Protein AF-A0A409YW66-F1 (afdb_monomer_lite)

Organism: NCBI:txid231916

Secondary structure (DSSP, 8-state):
--SS-TTEEEEE-TTSPEEPTTS-EE--SEEEEETT----SS-GGGS-SEEEEE--SGGG--B---HHHHHHHTTTT---TTSS---TTBS-HHHHHHHHHHHHHHHHHHHHHS-BSEEEEEEE-SSEEEEEEEESS-EEEPPPEETTSHHHHHHHHHHHHS-TTTTTB-TTEEE--S-HHHHHHHHHHHH-S--S--TTTSS---EEEEE-TT-S-EEEEE--S---TT--GGGTTTT-EEE----------

Structure (mmCIF, N/CA/C/O backbone):
data_AF-A0A409YW66-F1
#
_entry.id   AF-A0A409YW66-F1
#
loop_
_atom_site.group_PDB
_atom_site.id
_atom_site.type_symbol
_atom_site.label_atom_id
_atom_site.label_alt_id
_atom_site.label_comp_id
_atom_site.label_asym_id
_atom_site.label_entity_id
_atom_site.label_seq_id
_atom_site.pdbx_PDB_ins_code
_atom_site.Cartn_x
_atom_site.Cartn_y
_atom_site.Cartn_z
_atom_site.occupancy
_atom_site.B_iso_or_equiv
_atom_site.auth_seq_id
_atom_site.auth_comp_id
_atom_site.auth_asym_id
_atom_site.auth_atom_id
_atom_site.pdbx_PDB_model_num
ATOM 1 N N . MET A 1 1 ? -5.537 13.184 -19.954 1.00 36.78 1 MET A N 1
ATOM 2 C CA . MET A 1 1 ? -5.131 11.809 -20.313 1.00 36.78 1 MET A CA 1
ATOM 3 C C . MET A 1 1 ? -5.577 10.905 -19.168 1.00 36.78 1 MET A C 1
ATOM 5 O O . MET A 1 1 ? -4.892 10.836 -18.163 1.00 36.78 1 MET A O 1
ATOM 9 N N . THR A 1 2 ? -6.758 10.295 -19.264 1.00 49.81 2 THR A N 1
ATOM 10 C CA . THR A 1 2 ? -7.261 9.307 -18.282 1.00 49.81 2 THR A CA 1
ATOM 11 C C . THR A 1 2 ? -7.792 8.029 -18.962 1.00 49.81 2 THR A C 1
ATOM 13 O O . THR A 1 2 ? -8.852 7.545 -18.588 1.00 49.81 2 THR A O 1
ATOM 16 N N . PRO A 1 3 ? -7.126 7.447 -19.985 1.00 55.53 3 PRO A N 1
ATOM 17 C CA . PRO A 1 3 ? -7.668 6.240 -20.614 1.00 55.53 3 PRO A CA 1
ATOM 18 C C . PRO A 1 3 ? -7.497 4.965 -19.767 1.00 55.53 3 PRO A C 1
ATOM 20 O O . PRO A 1 3 ? -8.277 4.039 -19.937 1.00 55.53 3 PRO A O 1
ATOM 23 N N . TYR A 1 4 ? -6.521 4.896 -18.851 1.00 70.25 4 TYR A N 1
ATOM 24 C CA . TYR A 1 4 ? -6.136 3.619 -18.218 1.00 70.25 4 TYR A CA 1
ATOM 25 C C . TYR A 1 4 ? -6.517 3.466 -16.741 1.00 70.25 4 TYR A C 1
ATOM 27 O O . TYR A 1 4 ? -6.460 2.362 -16.219 1.00 70.25 4 TYR A O 1
ATOM 35 N N . CYS A 1 5 ? -6.903 4.542 -16.056 1.00 77.75 5 CYS A N 1
ATOM 36 C CA . CYS A 1 5 ? -7.222 4.504 -14.628 1.00 77.75 5 CYS A CA 1
ATOM 37 C C . CYS A 1 5 ? -8.391 5.457 -14.331 1.00 77.75 5 CYS A C 1
ATOM 39 O O . CYS A 1 5 ? -8.173 6.582 -13.884 1.00 77.75 5 CYS A O 1
ATOM 41 N N . PRO A 1 6 ? -9.634 5.079 -14.680 1.00 86.12 6 PRO A N 1
ATOM 42 C CA . PRO A 1 6 ? -10.766 6.005 -14.690 1.00 86.12 6 PRO A CA 1
ATOM 43 C C . PRO A 1 6 ? -11.193 6.470 -13.295 1.00 86.12 6 PRO A C 1
ATOM 45 O O . PRO A 1 6 ? -11.860 7.493 -13.184 1.00 86.12 6 PRO A O 1
ATOM 48 N N . THR A 1 7 ? -10.831 5.741 -12.236 1.00 91.12 7 THR A N 1
ATOM 49 C CA . THR A 1 7 ? -11.267 6.051 -10.867 1.00 91.12 7 THR A CA 1
ATOM 50 C C . THR A 1 7 ? -10.158 6.583 -9.976 1.00 91.12 7 THR A C 1
ATOM 52 O O . THR A 1 7 ? -10.435 6.839 -8.807 1.00 91.12 7 THR A O 1
ATOM 55 N N . LEU A 1 8 ? -8.926 6.722 -10.475 1.00 91.50 8 LEU A N 1
ATOM 56 C CA . LEU A 1 8 ? -7.813 7.272 -9.706 1.00 91.50 8 LEU A CA 1
ATOM 57 C C . LEU A 1 8 ? -7.184 8.465 -10.426 1.00 91.50 8 LEU A C 1
ATOM 59 O O . LEU A 1 8 ? -7.219 8.567 -11.650 1.00 91.50 8 LEU A O 1
ATOM 63 N N . THR A 1 9 ? -6.548 9.340 -9.659 1.00 91.56 9 THR A N 1
ATOM 64 C CA . THR A 1 9 ? -5.713 10.424 -10.174 1.00 91.56 9 THR A CA 1
ATOM 65 C C . THR A 1 9 ? -4.311 10.326 -9.584 1.00 91.56 9 THR A C 1
ATOM 67 O O . THR A 1 9 ? -4.143 10.036 -8.399 1.00 91.56 9 THR A O 1
ATOM 70 N N . GLY A 1 10 ? -3.295 10.521 -10.425 1.00 91.00 10 GLY A N 1
ATOM 71 C CA . GLY A 1 10 ? -1.896 10.506 -10.007 1.00 91.00 10 GLY A CA 1
ATOM 72 C C . GLY A 1 10 ? -1.416 11.901 -9.638 1.00 91.00 10 GLY A C 1
ATOM 73 O O . GLY A 1 10 ? -1.585 12.840 -10.413 1.00 91.00 10 GLY A O 1
ATOM 74 N N . HIS A 1 11 ? -0.802 12.025 -8.468 1.00 91.31 11 HIS A N 1
ATOM 75 C CA . HIS A 1 11 ? -0.192 13.257 -7.987 1.00 91.31 11 HIS A CA 1
ATOM 76 C C . HIS A 1 11 ? 1.322 13.087 -7.950 1.00 91.31 11 HIS A C 1
ATOM 78 O O . HIS A 1 11 ? 1.820 12.112 -7.393 1.00 91.31 11 HIS A O 1
ATOM 84 N N . ASN A 1 12 ? 2.044 14.041 -8.538 1.00 91.75 12 ASN A N 1
ATOM 85 C CA . ASN A 1 12 ? 3.492 14.119 -8.403 1.00 91.75 12 ASN A CA 1
ATOM 86 C C . ASN A 1 12 ? 3.831 14.647 -7.002 1.00 91.75 12 ASN A C 1
ATOM 88 O O . ASN A 1 12 ? 3.460 15.767 -6.652 1.00 91.75 12 ASN A O 1
ATOM 92 N N . THR A 1 13 ? 4.536 13.832 -6.227 1.00 90.38 13 THR A N 1
ATOM 93 C CA . THR A 1 13 ? 4.996 14.127 -4.866 1.00 90.38 13 THR A CA 1
ATOM 94 C C . THR A 1 13 ? 6.524 14.081 -4.749 1.00 90.38 13 THR A C 1
ATOM 96 O O . THR A 1 13 ? 7.070 14.193 -3.654 1.00 90.38 13 THR A O 1
ATOM 99 N N . SER A 1 14 ? 7.243 14.010 -5.875 1.00 88.44 14 SER A N 1
ATOM 100 C CA . SER A 1 14 ? 8.702 13.839 -5.933 1.00 88.44 14 SER A CA 1
ATOM 101 C C . SER A 1 14 ? 9.502 15.029 -5.389 1.00 88.44 14 SER A C 1
ATOM 103 O O . SER A 1 14 ? 10.712 14.927 -5.177 1.00 88.44 14 SER A O 1
ATOM 105 N N . GLN A 1 15 ? 8.870 16.187 -5.193 1.00 84.81 15 GLN A N 1
ATOM 106 C CA . GLN A 1 15 ? 9.546 17.415 -4.757 1.00 84.81 15 GLN A CA 1
ATOM 107 C C . GLN A 1 15 ? 9.410 17.673 -3.254 1.00 84.81 15 GLN A C 1
ATOM 109 O O . GLN A 1 15 ? 10.302 18.271 -2.659 1.00 84.81 15 GLN A O 1
ATOM 114 N N . GLU A 1 16 ? 8.349 17.179 -2.614 1.00 81.00 16 GLU A N 1
ATOM 115 C CA . GLU A 1 16 ? 8.025 17.522 -1.229 1.00 81.00 16 GLU A CA 1
ATOM 116 C C . GLU A 1 16 ? 7.979 16.266 -0.349 1.00 81.00 16 GLU A C 1
ATOM 118 O O . GLU A 1 16 ? 7.153 15.383 -0.580 1.00 81.00 16 GLU A O 1
ATOM 123 N N . PRO A 1 17 ? 8.836 16.166 0.685 1.00 83.75 17 PRO A N 1
ATOM 124 C CA . PRO A 1 17 ? 8.679 15.148 1.711 1.00 83.75 17 PRO A CA 1
ATOM 125 C C . PRO A 1 17 ? 7.326 15.295 2.416 1.00 83.75 17 PRO A C 1
ATOM 127 O O . PRO A 1 17 ? 6.919 16.385 2.818 1.00 83.75 17 PRO A O 1
ATOM 130 N N . LEU A 1 18 ? 6.644 14.174 2.596 1.00 82.88 18 LEU A N 1
ATOM 131 C CA . LEU A 1 18 ? 5.295 14.088 3.123 1.00 82.88 18 LEU A CA 1
ATOM 132 C C . LEU A 1 18 ? 5.325 13.678 4.592 1.00 82.88 18 LEU A C 1
ATOM 134 O O . LEU A 1 18 ? 5.801 12.595 4.940 1.00 82.88 18 LEU A O 1
ATOM 138 N N . LYS A 1 19 ? 4.772 14.530 5.457 1.00 82.06 19 LYS A N 1
ATOM 139 C CA . LYS A 1 19 ? 4.597 14.218 6.878 1.00 82.06 19 LYS A CA 1
ATOM 140 C C . LYS A 1 19 ? 3.371 13.334 7.067 1.00 82.06 19 LYS A C 1
ATOM 142 O O . LYS A 1 19 ? 2.254 13.706 6.710 1.00 82.06 19 LYS A O 1
ATOM 147 N N . THR A 1 20 ? 3.589 12.168 7.651 1.00 75.56 20 THR A N 1
ATOM 148 C CA . THR A 1 20 ? 2.514 11.250 8.042 1.00 75.56 20 THR A CA 1
ATOM 149 C C . THR A 1 20 ? 1.967 11.628 9.418 1.00 75.56 20 THR A C 1
ATOM 151 O O . THR A 1 20 ? 2.665 12.260 10.216 1.00 75.56 20 THR A O 1
ATOM 154 N N . SER A 1 21 ? 0.751 11.180 9.734 1.00 69.69 21 SER A N 1
ATOM 155 C CA . SER A 1 21 ? 0.179 11.280 11.092 1.00 69.69 21 SER A CA 1
ATOM 156 C C . SER A 1 21 ? 0.973 10.498 12.146 1.00 69.69 21 SER A C 1
ATOM 158 O O . SER A 1 21 ? 0.731 10.635 13.337 1.00 69.69 21 SER A O 1
ATOM 160 N N . LEU A 1 22 ? 1.946 9.701 11.707 1.00 69.94 22 LEU A N 1
ATOM 161 C CA .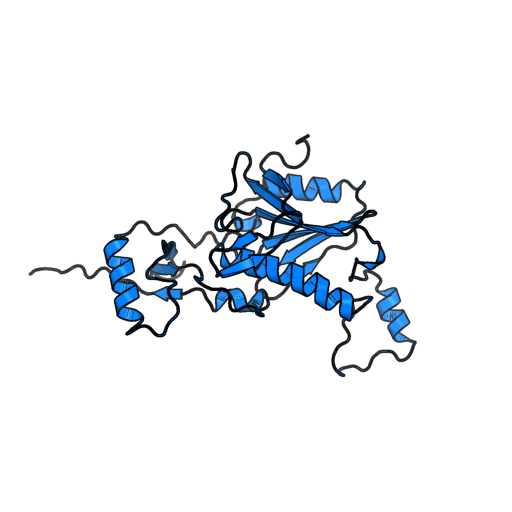 LEU A 1 22 ? 2.754 8.808 12.521 1.00 69.94 22 LEU A CA 1
ATOM 162 C C . LEU A 1 22 ? 4.071 9.450 12.995 1.00 69.94 22 LEU A C 1
ATOM 164 O O . LEU A 1 22 ? 4.949 8.759 13.515 1.00 69.94 22 LEU A O 1
ATOM 168 N N . GLY A 1 23 ? 4.270 10.744 12.730 1.00 71.62 23 GLY A N 1
ATOM 169 C CA . GLY A 1 23 ? 5.518 11.452 13.024 1.00 71.62 23 GLY A CA 1
ATOM 170 C C . GLY A 1 23 ? 6.690 11.081 12.105 1.00 71.62 23 GLY A C 1
ATOM 171 O O . GLY A 1 23 ? 7.799 11.566 12.316 1.00 71.62 23 GLY A O 1
ATOM 172 N N . THR A 1 24 ? 6.469 10.254 11.073 1.00 73.19 24 THR A N 1
ATOM 173 C CA . THR A 1 24 ? 7.483 9.947 10.050 1.00 73.19 24 THR A CA 1
ATOM 174 C C . THR A 1 24 ? 7.308 10.803 8.799 1.00 73.19 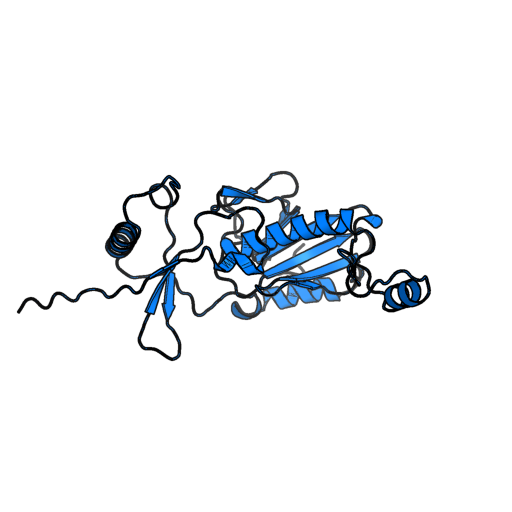24 THR A C 1
ATOM 176 O O . THR A 1 24 ? 6.211 11.292 8.505 1.00 73.19 24 THR A O 1
ATOM 179 N N . THR A 1 25 ? 8.394 10.945 8.041 1.00 83.88 25 THR A N 1
ATOM 180 C CA . THR A 1 25 ? 8.410 11.596 6.732 1.00 83.88 25 THR A CA 1
ATOM 181 C C . THR A 1 25 ? 8.702 10.563 5.650 1.00 83.88 25 THR A C 1
ATOM 183 O O . THR A 1 25 ? 9.698 9.848 5.721 1.00 83.88 25 THR A O 1
ATOM 186 N N . VAL A 1 26 ? 7.840 10.498 4.641 1.00 86.19 26 VAL A N 1
ATOM 187 C CA . VAL A 1 26 ? 7.990 9.638 3.458 1.00 86.19 26 VAL A CA 1
ATOM 188 C C . VAL A 1 26 ? 8.049 10.496 2.203 1.00 86.19 26 VAL A C 1
ATOM 190 O O . VAL A 1 26 ? 7.640 11.651 2.229 1.00 86.19 26 VAL A O 1
ATOM 193 N N . LYS A 1 27 ? 8.558 9.963 1.094 1.00 89.94 27 LYS A N 1
ATOM 194 C CA . LYS A 1 27 ? 8.678 10.731 -0.151 1.00 89.94 27 LYS A CA 1
ATOM 195 C C . LYS A 1 27 ? 8.551 9.836 -1.393 1.00 89.94 27 LYS A C 1
ATOM 197 O O . LYS A 1 27 ? 9.508 9.743 -2.150 1.00 89.94 27 LYS A O 1
ATOM 202 N N . PRO A 1 28 ? 7.416 9.141 -1.581 1.00 91.50 28 PRO A N 1
ATOM 203 C CA . PRO A 1 28 ? 7.149 8.507 -2.868 1.00 91.50 28 PRO A CA 1
ATOM 204 C C . PRO A 1 28 ? 7.104 9.578 -3.966 1.00 91.50 28 PRO A C 1
ATOM 206 O O . PRO A 1 28 ? 6.637 10.695 -3.725 1.00 91.50 28 PRO A O 1
ATOM 209 N N . ASP A 1 29 ? 7.549 9.248 -5.172 1.00 93.19 29 ASP A N 1
ATOM 210 C CA . ASP A 1 29 ? 7.518 10.186 -6.300 1.00 93.19 29 ASP A CA 1
ATOM 211 C C . ASP A 1 29 ? 6.107 10.435 -6.831 1.00 93.19 29 ASP A C 1
ATOM 213 O O . ASP A 1 29 ? 5.794 11.529 -7.310 1.00 93.19 29 ASP A O 1
ATOM 217 N N . ILE A 1 30 ? 5.253 9.414 -6.758 1.00 93.50 30 ILE A N 1
ATOM 218 C CA . ILE A 1 30 ? 3.872 9.460 -7.230 1.00 93.50 30 ILE A CA 1
ATOM 219 C C . ILE A 1 30 ? 2.963 8.838 -6.172 1.00 93.50 30 ILE A C 1
ATOM 221 O O . ILE A 1 30 ? 3.254 7.773 -5.630 1.00 93.50 30 ILE A O 1
ATOM 225 N N . ILE A 1 31 ? 1.811 9.455 -5.922 1.00 94.06 31 ILE A N 1
ATOM 226 C CA . ILE A 1 31 ? 0.723 8.815 -5.177 1.00 94.06 31 ILE A CA 1
ATOM 227 C C . ILE A 1 31 ? -0.540 8.835 -6.025 1.00 94.06 31 ILE A C 1
ATOM 229 O O . ILE A 1 31 ? -0.914 9.865 -6.588 1.00 94.06 31 ILE A O 1
ATOM 233 N N . LEU A 1 32 ? -1.198 7.681 -6.116 1.00 94.62 32 LEU A N 1
ATOM 234 C CA . LEU A 1 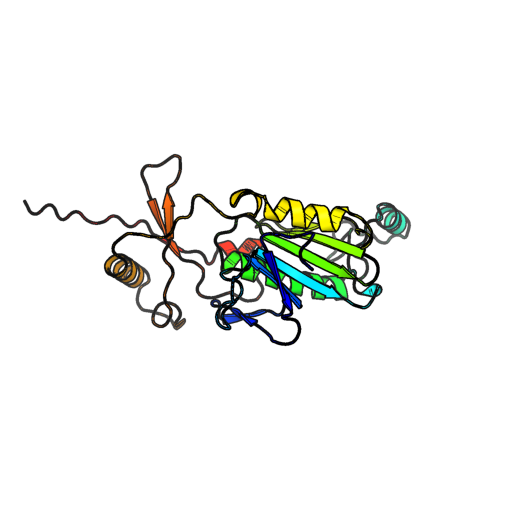32 ? -2.520 7.561 -6.707 1.00 94.62 32 LEU A CA 1
ATOM 235 C C . LEU A 1 32 ? -3.582 7.695 -5.619 1.00 94.62 32 LEU A C 1
ATOM 237 O O . LEU A 1 32 ? -3.544 6.992 -4.607 1.00 94.62 32 LEU A O 1
ATOM 241 N N . TYR A 1 33 ? -4.548 8.567 -5.871 1.00 94.38 33 TYR A N 1
ATOM 242 C CA . TYR A 1 33 ? -5.705 8.815 -5.018 1.00 94.38 33 TYR A CA 1
ATOM 243 C C . TYR A 1 33 ? -7.000 8.499 -5.756 1.00 94.38 33 TYR A C 1
ATOM 245 O O . TYR A 1 33 ? -6.991 8.501 -6.989 1.00 94.38 33 TYR A O 1
ATOM 253 N N . PRO A 1 34 ? -8.127 8.288 -5.052 1.00 92.94 34 PRO A N 1
ATOM 254 C CA . PRO A 1 34 ? -9.441 8.284 -5.682 1.00 92.94 34 PRO A CA 1
ATOM 255 C C . PRO A 1 34 ? -9.655 9.533 -6.548 1.00 92.94 34 PRO A C 1
ATOM 257 O O . PRO A 1 34 ? -9.185 10.624 -6.223 1.00 92.94 34 PRO A O 1
ATOM 260 N N . LEU A 1 35 ? -10.363 9.381 -7.665 1.00 90.75 35 LEU A N 1
ATOM 261 C CA . LEU A 1 35 ? -10.652 10.481 -8.579 1.00 90.75 35 LEU A CA 1
ATOM 262 C C . LEU A 1 35 ? -11.310 11.646 -7.823 1.00 90.75 35 LEU A C 1
ATOM 264 O O . LEU A 1 35 ? -12.198 11.437 -6.998 1.00 90.75 35 LEU A O 1
ATOM 268 N N . ASN A 1 36 ? -10.890 12.873 -8.139 1.00 86.88 36 ASN A N 1
ATOM 269 C CA . ASN A 1 36 ? -11.334 14.123 -7.506 1.00 86.88 36 ASN A CA 1
ATOM 270 C C . ASN A 1 36 ? -10.932 14.297 -6.033 1.00 86.88 36 ASN A C 1
ATOM 272 O O . ASN A 1 36 ? -11.262 15.325 -5.441 1.00 86.88 36 ASN A O 1
ATOM 276 N N . PHE A 1 37 ? -10.206 13.349 -5.439 1.00 88.00 37 PHE A N 1
ATOM 277 C CA . PHE A 1 37 ? -9.642 13.542 -4.113 1.00 88.00 37 PHE A CA 1
ATOM 278 C C . PHE A 1 37 ? -8.532 14.596 -4.162 1.00 88.00 37 PHE A C 1
ATOM 280 O O . PHE A 1 37 ? -7.652 14.551 -5.020 1.00 88.00 37 PHE A O 1
ATOM 287 N N . GLN A 1 38 ? -8.574 15.542 -3.226 1.00 86.12 38 GLN A N 1
ATOM 288 C CA . GLN A 1 38 ? -7.524 16.536 -3.042 1.00 86.12 38 GLN A CA 1
ATOM 289 C C . GLN A 1 38 ? -6.761 16.191 -1.763 1.00 86.12 38 GLN A C 1
ATOM 291 O O . GLN A 1 38 ? -7.323 16.336 -0.674 1.00 86.12 38 GLN A O 1
ATOM 296 N N . PRO A 1 39 ? -5.514 15.701 -1.864 1.00 83.06 39 PRO A N 1
ATOM 297 C CA . PRO A 1 39 ? -4.759 15.302 -0.692 1.00 83.06 39 PRO A CA 1
ATOM 298 C C . PRO A 1 39 ? -4.440 16.498 0.199 1.00 83.06 39 PRO A C 1
ATOM 300 O O . PRO A 1 39 ? -4.050 17.574 -0.257 1.00 83.06 39 PRO A O 1
ATOM 303 N N . THR A 1 40 ? -4.582 16.291 1.503 1.00 78.31 40 THR A N 1
ATOM 304 C CA . THR A 1 40 ? -4.132 17.234 2.520 1.00 78.31 40 THR A CA 1
ATOM 305 C C . THR A 1 40 ? -2.616 17.159 2.666 1.00 78.31 40 THR A C 1
ATOM 307 O O . THR A 1 40 ? -2.004 16.105 2.506 1.00 78.31 40 THR A O 1
ATOM 310 N N . LYS A 1 41 ? -1.992 18.279 3.051 1.00 70.75 41 LYS A N 1
ATOM 311 C CA . LYS A 1 41 ? -0.568 18.285 3.440 1.00 70.75 41 LYS A CA 1
ATOM 312 C C . LYS A 1 41 ? -0.303 17.485 4.722 1.00 70.75 41 LYS A C 1
ATOM 314 O O . LYS A 1 41 ? 0.836 17.122 4.999 1.00 70.75 41 LYS A O 1
ATOM 319 N N . VAL A 1 42 ? -1.353 17.244 5.506 1.00 68.69 42 VAL A N 1
ATOM 320 C CA . VAL A 1 42 ? -1.331 16.469 6.748 1.00 68.69 42 VAL A CA 1
ATOM 321 C C . VAL A 1 42 ? -1.791 15.047 6.433 1.00 68.69 42 VAL A C 1
ATOM 323 O O . VAL A 1 42 ? -2.910 14.864 5.965 1.00 68.69 42 VAL A O 1
ATOM 326 N N . ASP A 1 43 ? -0.922 14.064 6.665 1.00 76.56 43 ASP A N 1
ATOM 327 C CA . ASP A 1 43 ? -1.151 12.627 6.451 1.00 76.56 43 ASP A CA 1
ATOM 328 C C . ASP A 1 43 ? -1.714 12.221 5.071 1.00 76.56 43 ASP A C 1
ATOM 330 O O . ASP A 1 43 ? -2.785 11.612 4.963 1.00 76.56 43 ASP A O 1
ATOM 334 N N . PRO A 1 44 ? -0.975 12.496 3.986 1.00 83.56 44 PRO A N 1
ATOM 335 C CA . PRO A 1 44 ? -1.404 12.187 2.624 1.00 83.56 44 PRO A CA 1
ATOM 336 C C . PRO A 1 44 ? -1.543 10.682 2.354 1.00 83.56 44 PRO A C 1
ATOM 338 O O . PRO A 1 44 ? -2.179 10.300 1.376 1.00 83.56 44 PRO A O 1
ATOM 341 N N . LEU A 1 45 ? -0.988 9.808 3.203 1.00 88.56 45 LEU A N 1
ATOM 342 C CA . LEU A 1 45 ? -1.152 8.357 3.085 1.00 88.56 45 LEU A CA 1
ATOM 343 C C . LEU A 1 45 ? -2.456 7.836 3.697 1.00 88.56 45 LEU A C 1
ATOM 345 O O . LEU A 1 45 ? -2.803 6.686 3.452 1.00 88.56 45 LEU A O 1
ATOM 349 N N . SER A 1 46 ? -3.216 8.654 4.429 1.00 86.56 46 SER A N 1
ATOM 350 C CA . SER A 1 46 ? -4.519 8.269 5.000 1.00 86.56 46 SER A CA 1
ATOM 351 C C . SER A 1 46 ? -5.570 7.890 3.949 1.00 86.56 46 SER A C 1
ATOM 353 O O . SER A 1 46 ? -6.501 7.149 4.257 1.00 86.56 46 SER A O 1
ATOM 355 N N . SER A 1 47 ? -5.405 8.385 2.718 1.00 89.81 47 SER A N 1
ATOM 356 C CA . SER A 1 47 ? -6.333 8.187 1.594 1.00 89.81 47 SER A CA 1
ATOM 357 C C . SER A 1 47 ? -5.645 7.703 0.311 1.00 89.81 47 SER A C 1
ATOM 359 O O . SER A 1 47 ? -6.281 7.613 -0.736 1.00 89.81 47 SER A O 1
ATOM 361 N N . ALA A 1 48 ? -4.345 7.402 0.373 1.00 93.44 48 ALA A N 1
ATOM 362 C CA . ALA A 1 48 ? -3.597 6.867 -0.761 1.00 93.44 48 ALA A CA 1
ATOM 363 C C . ALA A 1 48 ? -4.132 5.486 -1.176 1.00 93.44 48 ALA A C 1
ATOM 365 O O . ALA A 1 48 ? -4.444 4.652 -0.323 1.00 93.44 48 ALA A O 1
ATOM 366 N N . GLU A 1 49 ? -4.198 5.226 -2.477 1.00 95.62 49 GLU A N 1
ATOM 367 C CA . GLU A 1 49 ? -4.538 3.908 -3.023 1.00 95.62 49 GLU A CA 1
ATOM 368 C C . GLU A 1 49 ? -3.284 3.134 -3.425 1.00 95.62 49 GLU A C 1
ATOM 370 O O . GLU A 1 49 ? -3.139 1.971 -3.063 1.00 95.62 49 GLU A O 1
ATOM 375 N N . ILE A 1 50 ? -2.352 3.787 -4.124 1.00 95.75 50 ILE A N 1
ATOM 376 C CA . ILE A 1 50 ? -1.106 3.176 -4.605 1.00 95.75 50 ILE A CA 1
ATOM 377 C C . ILE A 1 50 ? 0.018 4.208 -4.503 1.00 95.75 50 ILE A C 1
ATOM 379 O O . ILE A 1 50 ? -0.179 5.368 -4.864 1.00 95.75 50 ILE A O 1
ATOM 383 N N . THR A 1 51 ? 1.198 3.793 -4.047 1.00 95.19 51 THR A N 1
ATOM 384 C CA . THR A 1 51 ? 2.418 4.617 -4.094 1.00 95.19 51 THR A CA 1
ATOM 385 C C . THR A 1 51 ? 3.312 4.197 -5.260 1.00 95.19 51 THR A C 1
ATOM 387 O O . THR A 1 51 ? 3.317 3.039 -5.676 1.00 95.19 51 THR A O 1
ATOM 390 N N . GLY A 1 52 ? 4.047 5.148 -5.821 1.00 94.19 52 GLY A N 1
ATOM 391 C CA . GLY A 1 52 ? 4.899 4.957 -6.984 1.00 94.19 52 GLY A CA 1
ATOM 392 C C . GLY A 1 52 ? 6.253 5.621 -6.804 1.00 94.19 52 GLY A C 1
ATOM 393 O O . GLY A 1 52 ? 6.331 6.724 -6.267 1.00 94.19 52 GLY A O 1
ATOM 394 N N . GLU A 1 53 ? 7.295 4.957 -7.286 1.00 93.12 53 GLU A N 1
ATOM 395 C CA . GLU A 1 53 ? 8.667 5.467 -7.321 1.00 93.12 53 GLU A CA 1
ATOM 396 C C . GLU A 1 53 ? 9.167 5.467 -8.771 1.00 93.12 53 GLU A C 1
ATOM 398 O O . GLU A 1 53 ? 8.854 4.555 -9.548 1.00 93.12 53 GLU A O 1
ATOM 403 N N . VAL A 1 54 ? 9.939 6.486 -9.146 1.00 91.19 54 VAL A N 1
ATOM 404 C CA . VAL A 1 54 ? 10.532 6.621 -10.477 1.00 91.19 54 VAL A CA 1
ATOM 405 C C . VAL A 1 54 ? 12.047 6.677 -10.344 1.00 91.19 54 VAL A C 1
ATOM 407 O O . VAL A 1 54 ? 12.611 7.537 -9.676 1.00 91.19 54 VAL A O 1
ATOM 410 N N . LYS A 1 55 ? 12.720 5.760 -11.027 1.00 87.56 55 LYS A N 1
ATOM 411 C CA . LYS A 1 55 ? 14.176 5.678 -11.100 1.00 87.56 55 LYS A CA 1
ATOM 412 C C . LYS A 1 55 ? 14.605 5.929 -12.539 1.00 87.56 55 LYS A C 1
ATOM 414 O O . LYS A 1 55 ? 13.954 5.464 -13.476 1.00 87.56 55 LYS A O 1
ATOM 419 N N . PHE A 1 56 ? 15.661 6.709 -12.735 1.00 81.44 56 PHE A N 1
ATOM 420 C CA . PHE A 1 56 ? 16.081 7.152 -14.072 1.00 81.44 56 PHE A CA 1
ATOM 421 C C . PHE A 1 56 ? 17.316 6.410 -14.575 1.00 81.44 56 PHE A C 1
ATOM 423 O O . PHE A 1 56 ? 17.588 6.434 -15.776 1.00 81.44 56 PHE A O 1
ATOM 430 N N . GLU A 1 57 ? 18.028 5.703 -13.701 1.00 72.25 57 GLU A N 1
ATOM 431 C CA . GLU A 1 57 ? 19.189 4.913 -14.084 1.00 72.25 57 GLU A CA 1
ATOM 432 C C . GLU A 1 57 ? 18.832 3.424 -14.153 1.00 72.25 57 GLU A C 1
ATOM 434 O O . GLU A 1 57 ? 18.095 2.883 -13.331 1.00 72.25 57 GLU A O 1
ATOM 439 N N . LYS A 1 58 ? 19.344 2.727 -15.175 1.00 58.81 58 LYS A N 1
ATOM 440 C CA . LYS A 1 58 ? 19.054 1.299 -15.390 1.00 58.81 58 LYS A CA 1
ATOM 441 C C . LYS A 1 58 ? 19.624 0.414 -14.271 1.00 58.81 58 LYS A C 1
ATOM 443 O O . LYS A 1 58 ? 19.050 -0.630 -13.982 1.00 58.81 58 LYS A O 1
ATOM 448 N N . ASP A 1 59 ? 20.704 0.863 -13.637 1.00 63.25 59 ASP A N 1
ATOM 449 C CA . ASP A 1 59 ? 21.400 0.154 -12.557 1.00 63.25 59 ASP A CA 1
ATOM 450 C C . ASP A 1 59 ? 20.759 0.397 -11.177 1.00 63.25 59 ASP A C 1
ATOM 452 O O . ASP A 1 59 ? 21.279 -0.055 -10.156 1.00 63.25 59 ASP A O 1
ATOM 456 N N . GLU A 1 60 ? 19.640 1.128 -11.132 1.00 65.38 60 GLU A N 1
ATOM 457 C CA . GLU A 1 60 ? 18.833 1.304 -9.924 1.00 65.38 60 GLU A CA 1
ATOM 458 C C . GLU A 1 60 ? 17.785 0.206 -9.747 1.00 65.38 60 GLU A C 1
ATOM 460 O O . GLU A 1 60 ? 17.206 0.145 -8.662 1.00 65.38 60 GLU A O 1
ATOM 465 N N . ASP A 1 61 ? 17.535 -0.645 -10.760 1.00 73.50 61 ASP A N 1
ATOM 466 C CA . ASP A 1 61 ? 16.682 -1.828 -10.595 1.00 73.50 61 ASP A CA 1
ATOM 467 C C . ASP A 1 61 ? 17.433 -2.864 -9.770 1.00 73.50 61 ASP A C 1
ATOM 469 O O . ASP A 1 61 ? 18.371 -3.496 -10.267 1.00 73.50 61 ASP A O 1
ATOM 473 N N . PRO A 1 62 ? 17.067 -3.043 -8.492 1.00 66.44 62 PRO A N 1
ATOM 474 C CA . PRO A 1 62 ? 17.879 -3.855 -7.625 1.00 66.44 62 PRO A CA 1
ATOM 475 C C . PRO A 1 62 ? 17.502 -5.343 -7.738 1.00 66.44 62 PRO A C 1
ATOM 477 O O . PRO A 1 62 ? 18.113 -6.169 -7.057 1.00 66.44 62 PRO A O 1
ATOM 480 N N . PHE A 1 63 ? 16.514 -5.688 -8.576 1.00 71.69 63 PHE A N 1
ATOM 481 C CA . PHE A 1 63 ? 15.981 -7.037 -8.739 1.00 71.69 63 PHE A CA 1
ATOM 482 C C . PHE A 1 63 ? 16.559 -7.754 -9.975 1.00 71.69 63 PHE A C 1
ATOM 484 O O . PHE A 1 63 ? 16.769 -7.150 -11.024 1.00 71.69 63 PHE A O 1
ATOM 491 N N . THR A 1 64 ? 16.772 -9.073 -9.882 1.00 66.88 64 THR A N 1
ATOM 492 C CA . THR A 1 64 ? 17.095 -9.943 -11.032 1.00 66.88 64 THR A CA 1
ATOM 493 C C . THR A 1 64 ? 16.024 -11.004 -11.252 1.00 66.88 64 THR A C 1
ATOM 495 O O . THR A 1 64 ? 15.620 -11.704 -10.326 1.00 66.88 64 THR A O 1
ATOM 498 N N . ASP A 1 65 ? 15.603 -11.166 -12.508 1.00 62.41 65 ASP A N 1
ATOM 499 C CA . ASP A 1 65 ? 14.577 -12.142 -12.914 1.00 62.41 65 ASP A CA 1
ATOM 500 C C . ASP A 1 65 ? 15.169 -13.425 -13.499 1.00 62.41 65 ASP A C 1
ATOM 502 O O . ASP A 1 65 ? 14.454 -14.343 -13.907 1.00 62.41 65 ASP A O 1
ATOM 506 N N . SER A 1 66 ? 16.495 -13.499 -13.602 1.00 53.50 66 SER A N 1
ATOM 507 C CA . SER A 1 66 ? 17.134 -14.634 -14.249 1.00 53.50 66 SER A CA 1
ATOM 508 C C . SER A 1 66 ? 17.439 -15.741 -13.242 1.00 53.50 66 SER A C 1
ATOM 510 O O . SER A 1 66 ? 18.439 -15.716 -12.525 1.00 53.50 66 SER A O 1
ATOM 512 N N . ALA A 1 67 ? 16.652 -16.819 -13.313 1.00 46.00 67 ALA A N 1
ATOM 513 C CA . ALA A 1 67 ? 17.034 -18.120 -12.752 1.00 46.00 67 ALA A CA 1
ATOM 514 C C . ALA A 1 67 ? 18.444 -18.543 -13.221 1.00 46.00 67 ALA A C 1
ATOM 516 O O . ALA A 1 67 ? 19.166 -19.251 -12.529 1.00 46.00 67 ALA A O 1
ATOM 517 N N . ARG A 1 68 ? 18.876 -18.061 -14.397 1.00 37.53 68 ARG A N 1
ATOM 518 C CA . ARG A 1 68 ? 20.213 -18.279 -14.955 1.00 37.53 68 ARG A CA 1
ATOM 519 C C . ARG A 1 68 ? 21.327 -17.527 -14.220 1.00 37.53 68 ARG A C 1
ATOM 521 O O . ARG A 1 68 ? 22.397 -18.106 -14.131 1.00 37.53 68 ARG A O 1
ATOM 528 N N . LEU A 1 69 ? 21.117 -16.321 -13.672 1.00 44.56 69 LEU A N 1
ATOM 529 C CA . LEU A 1 69 ? 22.105 -15.691 -12.777 1.00 44.56 69 LEU A CA 1
ATOM 530 C C . LEU A 1 69 ? 22.102 -16.355 -11.402 1.00 44.56 69 LEU A C 1
ATOM 532 O O . LEU A 1 69 ? 23.175 -16.521 -10.837 1.00 44.56 69 LEU A O 1
ATOM 536 N N . ALA A 1 70 ? 20.957 -16.850 -10.920 1.00 42.06 70 ALA A N 1
ATOM 537 C CA . ALA A 1 70 ? 20.935 -17.721 -9.743 1.00 42.06 70 ALA A CA 1
ATOM 538 C C . ALA A 1 70 ? 21.781 -18.997 -9.974 1.00 42.06 70 ALA A C 1
ATOM 540 O O . ALA A 1 70 ? 22.600 -19.359 -9.135 1.00 42.06 70 ALA A O 1
ATOM 541 N N . ILE A 1 71 ? 21.695 -19.616 -11.162 1.00 40.59 71 ILE A N 1
ATOM 542 C CA . ILE A 1 71 ? 22.481 -20.806 -11.563 1.00 40.59 71 ILE A CA 1
ATOM 543 C C . ILE A 1 71 ? 23.925 -20.483 -12.009 1.00 40.59 71 ILE A C 1
ATOM 545 O O . ILE A 1 71 ? 24.788 -21.359 -11.980 1.00 40.59 71 ILE A O 1
ATOM 549 N N . TYR A 1 72 ? 24.234 -19.265 -12.454 1.00 40.16 72 TYR A N 1
ATOM 550 C CA . TYR A 1 72 ? 25.601 -18.872 -12.825 1.00 40.16 72 TYR A CA 1
ATOM 551 C C . TYR A 1 72 ? 26.388 -18.434 -11.600 1.00 40.16 72 TYR A C 1
ATOM 553 O O . TYR A 1 72 ? 27.545 -18.837 -11.455 1.00 40.16 72 TYR A O 1
ATOM 561 N N . ASN A 1 73 ? 25.718 -17.738 -10.668 1.00 44.91 73 ASN A N 1
ATOM 562 C CA . ASN A 1 73 ? 26.163 -17.677 -9.292 1.00 44.91 73 ASN A CA 1
ATOM 563 C C . ASN A 1 73 ? 26.456 -19.113 -8.890 1.00 44.91 73 ASN A C 1
ATOM 565 O O . ASN A 1 73 ? 27.650 -19.328 -8.720 1.00 44.91 73 ASN A O 1
ATOM 569 N N . VAL A 1 74 ? 25.488 -20.063 -8.914 1.00 40.91 74 VAL A N 1
ATOM 570 C CA . VAL A 1 74 ? 25.549 -21.570 -8.883 1.00 40.91 74 VAL A CA 1
ATOM 571 C C . VAL A 1 74 ? 26.867 -22.339 -9.129 1.00 40.91 74 VAL A C 1
ATOM 573 O O . VAL A 1 74 ? 27.206 -23.345 -8.509 1.00 40.91 74 VAL A O 1
ATOM 576 N N . ARG A 1 75 ? 27.658 -21.849 -10.086 1.00 40.44 75 ARG A N 1
ATOM 577 C CA . ARG A 1 75 ? 28.882 -22.513 -10.565 1.00 40.44 75 ARG A CA 1
ATOM 578 C C . ARG A 1 75 ? 30.170 -21.775 -10.220 1.00 40.44 75 ARG A C 1
ATOM 580 O O . ARG A 1 75 ? 31.240 -22.367 -10.285 1.00 40.44 75 ARG A O 1
ATOM 587 N N . SER A 1 76 ? 30.064 -20.508 -9.836 1.00 44.97 76 SER A N 1
ATOM 588 C CA . SER A 1 76 ? 31.192 -19.613 -9.553 1.00 44.97 76 SER A CA 1
ATOM 589 C C . SER A 1 76 ? 31.703 -19.699 -8.104 1.00 44.97 76 SER A C 1
ATOM 591 O O . SER A 1 76 ? 32.540 -18.898 -7.707 1.00 44.97 76 SER A O 1
ATOM 593 N N . GLY A 1 77 ? 31.183 -20.623 -7.283 1.00 39.53 77 GLY A N 1
ATOM 594 C CA . GLY A 1 77 ? 31.526 -20.755 -5.859 1.00 39.53 77 GLY A CA 1
ATOM 595 C C . GLY A 1 77 ? 30.930 -19.671 -4.948 1.00 39.53 77 GLY A C 1
ATOM 596 O O . GLY A 1 77 ? 31.335 -19.547 -3.797 1.00 39.53 77 GLY A O 1
ATOM 597 N N . TYR A 1 78 ? 29.958 -18.899 -5.441 1.00 41.22 78 TYR A N 1
ATOM 598 C CA . TYR A 1 78 ? 29.365 -17.736 -4.766 1.00 41.22 78 TYR A CA 1
ATOM 599 C C . TYR A 1 78 ? 28.115 -18.052 -3.906 1.00 41.22 78 TYR A C 1
ATOM 601 O O . TYR A 1 78 ? 27.293 -17.171 -3.674 1.00 41.22 78 TYR A O 1
ATOM 609 N N . TYR A 1 79 ? 27.944 -19.285 -3.408 1.00 39.50 79 TYR A N 1
ATOM 610 C CA . TYR A 1 79 ? 26.947 -19.609 -2.359 1.00 39.50 79 TYR A CA 1
ATOM 611 C C . TYR A 1 79 ? 27.675 -20.293 -1.226 1.00 39.50 79 TYR A C 1
ATOM 613 O O . TYR A 1 79 ? 27.997 -21.480 -1.280 1.00 39.50 79 TYR A O 1
ATOM 621 N N . ARG A 1 80 ? 27.831 -19.554 -0.134 1.00 32.41 80 ARG A N 1
ATOM 622 C CA . ARG A 1 80 ? 27.625 -20.185 1.157 1.00 32.41 80 ARG A CA 1
ATOM 623 C C . ARG A 1 80 ? 26.128 -20.193 1.429 1.00 32.41 80 ARG A C 1
ATOM 625 O O . ARG A 1 80 ? 25.528 -19.162 1.720 1.00 32.41 80 ARG A O 1
ATOM 632 N N . LEU A 1 81 ? 25.547 -21.385 1.359 1.00 36.28 81 LEU A N 1
ATOM 633 C CA . LEU A 1 81 ? 24.340 -21.720 2.106 1.00 36.28 81 LEU A CA 1
ATOM 634 C C . LEU A 1 81 ? 24.558 -21.256 3.553 1.00 36.28 81 LEU A C 1
ATOM 636 O O . LEU A 1 81 ? 25.508 -21.696 4.194 1.00 36.28 81 LEU A O 1
ATOM 640 N N . ARG A 1 82 ? 23.729 -20.324 4.038 1.00 39.06 82 ARG A N 1
ATOM 641 C CA . ARG A 1 82 ? 23.873 -19.686 5.358 1.00 39.06 82 ARG A CA 1
ATOM 642 C C . ARG A 1 82 ? 25.297 -19.195 5.651 1.00 39.06 82 ARG A C 1
ATOM 644 O O . ARG A 1 82 ? 26.023 -19.727 6.488 1.00 39.06 82 ARG A O 1
ATOM 651 N N . THR A 1 83 ? 25.671 -18.083 5.041 1.00 34.91 83 THR A N 1
ATOM 652 C CA . THR A 1 83 ? 26.516 -17.105 5.735 1.00 34.91 83 THR A CA 1
ATOM 653 C C . THR A 1 83 ? 25.989 -15.732 5.359 1.00 34.91 83 THR A C 1
ATOM 655 O O . THR A 1 83 ? 25.929 -15.410 4.181 1.00 34.91 83 THR A O 1
ATOM 658 N N . GLU A 1 84 ? 25.458 -15.029 6.356 1.00 42.19 84 GLU A N 1
ATOM 659 C CA . GLU A 1 84 ? 25.112 -13.601 6.385 1.00 42.19 84 GLU A CA 1
ATOM 660 C C . GLU A 1 84 ? 25.088 -12.862 5.023 1.00 42.19 84 GLU A C 1
ATOM 662 O O . GLU A 1 84 ? 26.120 -12.430 4.520 1.00 42.19 84 GLU A O 1
ATOM 667 N N . GLY A 1 85 ? 23.890 -12.644 4.458 1.00 43.09 85 GLY A N 1
ATOM 668 C CA . GLY A 1 85 ? 23.637 -11.436 3.654 1.00 43.09 85 GLY A CA 1
ATOM 669 C C . GLY A 1 85 ? 23.584 -11.512 2.120 1.00 43.09 85 GLY A C 1
ATOM 670 O O . GLY A 1 85 ? 23.706 -10.459 1.500 1.00 43.09 85 GLY A O 1
ATOM 671 N N . THR A 1 86 ? 23.359 -12.662 1.472 1.00 41.66 86 THR A N 1
ATOM 672 C CA . THR A 1 86 ? 23.124 -12.696 0.006 1.00 41.66 86 THR A CA 1
ATOM 673 C C . THR A 1 86 ? 21.692 -13.107 -0.347 1.00 41.66 86 THR A C 1
ATOM 675 O O . THR A 1 86 ? 21.169 -14.098 0.157 1.00 41.66 86 THR A O 1
ATOM 678 N N . TRP A 1 87 ? 21.041 -12.300 -1.190 1.00 51.66 87 TRP A N 1
ATOM 679 C CA . TRP A 1 87 ? 19.632 -12.412 -1.575 1.00 51.66 87 TRP A CA 1
ATOM 680 C C . TRP A 1 87 ? 19.547 -12.882 -3.037 1.00 51.66 87 TRP A C 1
ATOM 682 O O . TRP A 1 87 ? 20.072 -12.216 -3.924 1.00 51.66 87 TRP A O 1
ATOM 692 N N . GLU A 1 88 ? 18.891 -14.015 -3.303 1.00 52.19 88 GLU A N 1
ATOM 693 C CA . GLU A 1 88 ? 18.881 -14.692 -4.622 1.00 52.19 88 GLU A CA 1
ATOM 694 C C . GLU A 1 88 ? 18.295 -13.850 -5.773 1.00 52.19 88 GLU A C 1
ATOM 696 O O . GLU A 1 88 ? 18.569 -14.115 -6.942 1.00 52.19 88 GLU A O 1
ATOM 701 N N . PHE A 1 89 ? 17.530 -12.811 -5.439 1.00 56.25 89 PHE A N 1
ATOM 702 C CA . PHE A 1 89 ? 16.844 -11.928 -6.382 1.00 56.25 89 PHE A CA 1
ATOM 703 C C . PHE A 1 89 ? 17.510 -10.557 -6.517 1.00 56.25 89 PHE A C 1
ATOM 705 O O . PHE A 1 89 ? 16.886 -9.646 -7.048 1.00 56.25 89 PHE A O 1
ATOM 712 N N . VAL A 1 90 ? 18.747 -10.388 -6.038 1.00 58.56 90 VAL A N 1
ATOM 713 C CA . VAL A 1 90 ? 19.378 -9.072 -5.873 1.00 58.56 90 VAL A CA 1
ATOM 714 C C . VAL A 1 90 ? 20.699 -8.961 -6.621 1.00 58.56 90 VAL A C 1
ATOM 716 O O . VAL A 1 90 ? 21.567 -9.819 -6.478 1.00 58.56 90 VAL A O 1
ATOM 719 N N . ILE A 1 91 ? 20.858 -7.887 -7.402 1.00 59.41 91 ILE A N 1
ATOM 720 C CA . ILE A 1 91 ? 22.064 -7.633 -8.212 1.00 59.41 91 ILE A CA 1
ATOM 721 C C . ILE A 1 91 ? 23.130 -6.870 -7.411 1.00 59.41 91 ILE A C 1
ATOM 723 O O . ILE A 1 91 ? 24.293 -7.262 -7.405 1.00 59.41 91 ILE A O 1
ATOM 727 N N . ASP A 1 92 ? 22.729 -5.812 -6.702 1.00 62.62 92 ASP A N 1
ATOM 728 C CA . ASP A 1 92 ? 23.588 -5.013 -5.820 1.00 62.62 92 ASP A CA 1
ATOM 729 C C . ASP A 1 92 ? 22.950 -4.962 -4.425 1.00 62.62 92 ASP A C 1
ATOM 731 O O . ASP A 1 92 ? 21.976 -4.232 -4.230 1.00 62.62 92 ASP A O 1
ATOM 735 N N . PRO A 1 93 ? 23.465 -5.722 -3.441 1.00 60.97 93 PRO A N 1
ATOM 736 C CA . PRO A 1 93 ? 22.886 -5.781 -2.105 1.00 60.97 93 PRO A CA 1
ATOM 737 C C . PRO A 1 93 ? 22.800 -4.426 -1.400 1.00 60.97 93 PRO A C 1
ATOM 739 O O . PRO A 1 93 ? 21.847 -4.200 -0.661 1.00 60.97 93 PRO A O 1
ATOM 742 N N . ALA A 1 94 ? 23.752 -3.516 -1.615 1.00 65.31 94 ALA A N 1
ATOM 743 C CA . ALA A 1 94 ? 23.770 -2.234 -0.916 1.00 65.31 94 ALA A CA 1
ATOM 744 C C . ALA A 1 94 ? 22.705 -1.285 -1.479 1.00 65.31 94 ALA A C 1
ATOM 746 O O . ALA A 1 94 ? 21.873 -0.770 -0.727 1.00 65.31 94 ALA A O 1
ATOM 747 N N . LYS A 1 95 ? 22.673 -1.116 -2.808 1.00 65.25 95 LYS A N 1
ATOM 748 C CA . LYS A 1 95 ? 21.636 -0.313 -3.478 1.00 65.25 95 LYS A CA 1
ATOM 749 C C . LYS A 1 95 ? 20.248 -0.932 -3.327 1.00 65.25 95 LYS A C 1
ATOM 751 O O . LYS A 1 95 ? 19.271 -0.212 -3.134 1.00 65.25 95 LYS A O 1
ATOM 756 N N . TYR A 1 96 ? 20.158 -2.261 -3.334 1.00 65.12 96 TYR A N 1
ATOM 757 C CA . TYR A 1 96 ? 18.926 -2.987 -3.038 1.00 65.12 96 TYR A CA 1
ATOM 758 C C . TYR A 1 96 ? 18.405 -2.697 -1.644 1.00 65.12 96 TYR A C 1
ATOM 760 O O . TYR A 1 96 ? 17.245 -2.327 -1.506 1.00 65.12 96 TYR A O 1
ATOM 768 N N . LEU A 1 97 ? 19.242 -2.831 -0.613 1.00 66.12 97 LEU A N 1
ATOM 769 C CA . LEU A 1 97 ? 18.814 -2.577 0.760 1.00 66.12 97 LEU A CA 1
ATOM 770 C C . LEU A 1 97 ? 18.349 -1.128 0.938 1.00 66.12 97 LEU A C 1
ATOM 772 O O . LEU A 1 97 ? 17.389 -0.889 1.669 1.00 66.12 97 LEU A O 1
ATOM 776 N N . GLN A 1 98 ? 18.963 -0.178 0.228 1.00 72.81 98 GLN A N 1
ATOM 777 C CA . GLN A 1 98 ? 18.540 1.219 0.240 1.00 72.81 98 GLN A CA 1
ATOM 778 C C . GLN A 1 98 ? 17.188 1.432 -0.462 1.00 72.81 98 GLN A C 1
ATOM 780 O O . GLN A 1 98 ? 16.259 1.946 0.163 1.00 72.81 98 GLN A O 1
ATOM 785 N N . ASN A 1 99 ? 17.044 1.004 -1.720 1.00 75.62 99 ASN A N 1
ATOM 786 C CA . ASN A 1 99 ? 15.821 1.209 -2.509 1.00 75.62 99 ASN A CA 1
ATOM 787 C C . ASN A 1 99 ? 14.640 0.394 -1.959 1.00 75.62 99 ASN A C 1
ATOM 789 O O . ASN A 1 99 ? 13.539 0.920 -1.786 1.00 75.62 99 ASN A O 1
ATOM 793 N N . LEU A 1 100 ? 14.866 -0.875 -1.607 1.00 76.38 100 LEU A N 1
ATOM 794 C CA . LEU A 1 100 ? 13.858 -1.705 -0.956 1.00 76.38 100 LEU A CA 1
ATOM 795 C C . LEU A 1 100 ? 13.506 -1.150 0.421 1.00 76.38 100 LEU A C 1
ATOM 797 O O . LEU A 1 100 ? 12.331 -1.122 0.761 1.00 76.38 100 LEU A O 1
ATOM 801 N N . GLY A 1 101 ? 14.487 -0.696 1.207 1.00 78.75 101 GLY A N 1
ATOM 802 C CA . GLY A 1 101 ? 14.243 -0.092 2.516 1.00 78.75 101 GLY A CA 1
ATOM 803 C C . GLY A 1 101 ? 13.359 1.151 2.414 1.00 78.75 101 GLY A C 1
ATOM 804 O O . GLY A 1 101 ? 12.397 1.291 3.170 1.00 78.75 101 GLY A O 1
ATOM 805 N N . GLN A 1 102 ? 13.622 2.004 1.423 1.00 83.56 102 GLN A N 1
ATOM 806 C CA . GLN A 1 102 ? 12.798 3.167 1.101 1.00 83.56 102 GLN A CA 1
ATOM 807 C C . GLN A 1 102 ? 11.366 2.746 0.730 1.00 83.56 102 GLN A C 1
ATOM 809 O O . GLN A 1 102 ? 10.409 3.181 1.370 1.00 83.56 102 GLN A O 1
ATOM 814 N N . MET A 1 103 ? 11.195 1.843 -0.236 1.00 84.94 103 MET A N 1
ATOM 815 C CA . MET A 1 103 ? 9.874 1.375 -0.674 1.00 84.94 103 MET A CA 1
ATOM 816 C C . MET A 1 103 ? 9.104 0.636 0.428 1.00 84.94 103 MET A C 1
ATOM 818 O O . MET A 1 103 ? 7.903 0.847 0.605 1.00 84.94 103 MET A O 1
ATOM 822 N N . ALA A 1 104 ? 9.796 -0.191 1.211 1.00 84.50 104 ALA A N 1
ATOM 823 C CA . ALA A 1 104 ? 9.240 -0.870 2.369 1.00 84.50 104 ALA A CA 1
ATOM 824 C C . ALA A 1 104 ? 8.782 0.147 3.415 1.00 84.50 104 ALA A C 1
ATOM 826 O O . ALA A 1 104 ? 7.705 -0.020 3.973 1.00 84.50 104 ALA A O 1
ATOM 827 N N . SER A 1 105 ? 9.529 1.236 3.632 1.00 84.81 105 SER A N 1
ATOM 828 C CA . SER A 1 105 ? 9.099 2.309 4.535 1.00 84.81 105 SER A CA 1
ATOM 829 C C . SER A 1 105 ? 7.795 2.966 4.070 1.00 84.81 105 SER A C 1
ATOM 831 O O . SER A 1 105 ? 6.934 3.264 4.898 1.00 84.81 105 SER A O 1
ATOM 833 N N . TYR A 1 106 ? 7.595 3.118 2.755 1.00 88.25 106 TYR A N 1
ATOM 834 C CA . TYR A 1 106 ? 6.362 3.672 2.188 1.00 88.25 106 TYR A CA 1
ATOM 835 C C . TYR A 1 106 ? 5.191 2.711 2.364 1.00 88.25 106 TYR A C 1
ATOM 837 O O . TYR A 1 106 ? 4.126 3.127 2.816 1.00 88.25 106 TYR A O 1
ATOM 845 N N . ALA A 1 107 ? 5.401 1.422 2.085 1.00 89.69 107 ALA A N 1
ATOM 846 C CA . ALA A 1 107 ? 4.401 0.387 2.316 1.00 89.69 107 ALA A CA 1
ATOM 847 C C . ALA A 1 107 ? 4.031 0.273 3.805 1.00 89.69 107 ALA A C 1
ATOM 849 O O . ALA A 1 107 ? 2.850 0.233 4.141 1.00 89.69 107 ALA A O 1
ATOM 850 N N . THR A 1 108 ? 5.018 0.289 4.707 1.00 85.94 108 THR A N 1
ATOM 851 C CA . THR A 1 108 ? 4.812 0.295 6.162 1.00 85.94 108 THR A CA 1
ATOM 852 C C . THR A 1 108 ? 3.989 1.509 6.586 1.00 85.94 108 THR A C 1
ATOM 854 O O . THR A 1 108 ? 2.992 1.351 7.286 1.00 85.94 108 THR A O 1
ATOM 857 N N . ALA A 1 109 ? 4.365 2.715 6.148 1.00 85.94 109 ALA A N 1
ATOM 858 C CA . ALA A 1 109 ? 3.630 3.930 6.482 1.00 85.94 109 ALA A CA 1
ATOM 859 C C . ALA A 1 109 ? 2.184 3.873 5.965 1.00 85.94 109 ALA A C 1
ATOM 861 O O . ALA A 1 109 ? 1.258 4.191 6.703 1.00 85.94 109 ALA A O 1
ATOM 862 N N . HIS A 1 110 ? 1.966 3.374 4.746 1.00 89.88 110 HIS A N 1
ATOM 863 C CA . HIS A 1 110 ? 0.634 3.208 4.159 1.00 89.88 110 HIS A CA 1
ATOM 864 C C . HIS A 1 110 ? -0.226 2.204 4.944 1.00 89.88 110 HIS A C 1
ATOM 866 O O . HIS A 1 110 ? -1.369 2.504 5.291 1.00 89.88 110 HIS A O 1
ATOM 872 N N . LEU A 1 111 ? 0.349 1.052 5.303 1.00 87.75 111 LEU A N 1
ATOM 873 C CA . LEU A 1 111 ? -0.272 0.010 6.131 1.00 87.75 111 LEU A CA 1
ATOM 874 C C . LEU A 1 111 ? -0.527 0.443 7.588 1.00 87.75 111 LEU A C 1
ATOM 876 O O . LEU A 1 111 ? -1.308 -0.206 8.288 1.00 87.75 111 LEU A O 1
ATOM 880 N N . CYS A 1 112 ? 0.142 1.490 8.070 1.00 83.00 112 CYS A N 1
ATOM 881 C CA . CYS A 1 112 ? -0.134 2.114 9.365 1.00 83.00 112 CYS A CA 1
ATOM 882 C C . CYS A 1 112 ? -1.203 3.210 9.249 1.00 83.00 112 CYS A C 1
ATOM 884 O O . CYS A 1 112 ? -2.082 3.297 10.102 1.00 83.00 112 CYS A O 1
ATOM 886 N N . SER A 1 113 ? -1.174 4.019 8.187 1.00 84.12 113 SER A N 1
ATOM 887 C CA . SER A 1 113 ? -2.151 5.094 7.965 1.00 84.12 113 SER A CA 1
ATOM 888 C C . SER A 1 113 ? -3.553 4.573 7.623 1.00 84.12 113 SER A C 1
ATOM 890 O O . SER A 1 113 ? -4.530 5.312 7.775 1.00 84.12 113 SER A O 1
ATOM 892 N N . GLN A 1 114 ? -3.683 3.319 7.172 1.00 87.19 114 GLN A N 1
ATOM 893 C CA . GLN A 1 114 ? -4.955 2.705 6.781 1.00 87.19 114 GLN A CA 1
ATOM 894 C C . GLN A 1 114 ? -5.092 1.258 7.271 1.00 87.19 114 GLN A C 1
ATOM 896 O O . GLN A 1 114 ? -4.127 0.496 7.303 1.00 87.19 114 GLN A O 1
ATOM 901 N N . PHE A 1 115 ? -6.327 0.847 7.575 1.00 89.31 115 PHE A N 1
ATOM 902 C CA . PHE A 1 115 ? -6.660 -0.557 7.823 1.00 89.31 115 PHE A CA 1
ATOM 903 C C . PHE A 1 115 ? -6.652 -1.336 6.509 1.00 89.31 115 PHE A C 1
ATOM 905 O O . PHE A 1 115 ? -7.644 -1.394 5.780 1.00 89.31 115 PHE A O 1
ATOM 912 N N . ARG A 1 116 ? -5.482 -1.890 6.196 1.00 91.69 116 ARG A N 1
ATOM 913 C CA . ARG A 1 116 ? -5.219 -2.644 4.975 1.00 91.69 116 ARG A CA 1
ATOM 914 C C . ARG A 1 116 ? -4.600 -4.005 5.308 1.00 91.69 116 ARG A C 1
ATOM 916 O O . ARG A 1 116 ? -3.691 -4.100 6.142 1.00 91.69 116 ARG A O 1
ATOM 923 N N . THR A 1 117 ? -5.075 -5.045 4.627 1.00 92.94 117 THR A N 1
ATOM 924 C CA . THR A 1 117 ? -4.495 -6.398 4.627 1.00 92.94 117 THR A CA 1
ATOM 925 C C . THR A 1 117 ? -3.234 -6.457 3.767 1.00 92.94 117 THR A C 1
ATOM 927 O O . THR A 1 117 ? -2.280 -7.155 4.105 1.00 92.94 117 THR A O 1
ATOM 930 N N . HIS A 1 118 ? -3.220 -5.689 2.678 1.00 94.50 118 HIS A N 1
ATOM 931 C CA . HIS A 1 118 ? -2.095 -5.514 1.773 1.00 94.50 118 HIS A CA 1
ATOM 932 C C . HIS A 1 118 ? -2.202 -4.163 1.055 1.00 94.50 118 HIS A C 1
ATOM 934 O O . HIS A 1 118 ? -3.270 -3.553 1.029 1.00 94.50 118 HIS A O 1
ATOM 940 N N . VAL A 1 119 ? -1.101 -3.700 0.470 1.00 96.06 119 VAL A N 1
ATOM 941 C CA . VAL A 1 119 ? -1.051 -2.494 -0.368 1.00 96.06 119 VAL A CA 1
ATOM 942 C C . VAL A 1 119 ? -0.271 -2.779 -1.642 1.00 96.06 119 VAL A C 1
ATOM 944 O O . VAL A 1 119 ? 0.620 -3.632 -1.661 1.00 96.06 119 VAL A O 1
ATOM 947 N N . PHE A 1 120 ? -0.605 -2.062 -2.710 1.00 96.69 120 PHE A N 1
ATOM 948 C CA . PHE A 1 120 ? 0.132 -2.128 -3.963 1.00 96.69 120 PHE A CA 1
ATOM 949 C C . PHE A 1 120 ? 1.022 -0.903 -4.131 1.00 96.69 120 PHE A C 1
ATOM 951 O O . PHE A 1 120 ? 0.682 0.201 -3.703 1.00 96.69 120 PHE A O 1
ATOM 958 N N . SER A 1 121 ? 2.145 -1.096 -4.805 1.00 95.81 121 SER A N 1
ATOM 959 C CA . SER A 1 121 ? 2.972 -0.008 -5.309 1.00 95.81 121 SER A CA 1
ATOM 960 C C . SER A 1 121 ? 3.608 -0.382 -6.638 1.00 95.81 121 SER A C 1
ATOM 962 O O . SER A 1 121 ? 3.564 -1.539 -7.069 1.00 95.81 121 SER A O 1
ATOM 964 N N . PHE A 1 122 ? 4.172 0.610 -7.314 1.00 94.31 122 PHE A N 1
ATOM 965 C CA . PHE A 1 122 ? 4.878 0.407 -8.570 1.00 94.31 122 PHE A CA 1
ATOM 966 C C . PHE A 1 122 ? 6.224 1.122 -8.579 1.00 94.31 122 PHE A C 1
ATOM 968 O O . PHE A 1 122 ? 6.426 2.124 -7.895 1.00 94.31 122 PHE A O 1
ATOM 975 N N . LEU A 1 123 ? 7.135 0.596 -9.385 1.00 91.75 123 LEU A N 1
ATOM 976 C CA . LEU A 1 123 ? 8.460 1.149 -9.618 1.00 91.75 123 LEU A CA 1
ATOM 977 C C . LEU A 1 123 ? 8.653 1.292 -11.126 1.00 91.75 123 LEU A C 1
ATOM 979 O O . LEU A 1 123 ? 8.446 0.323 -11.856 1.00 91.75 123 LEU A O 1
ATOM 983 N N . ILE A 1 124 ? 8.997 2.487 -11.597 1.00 91.62 124 ILE A N 1
ATOM 984 C CA . ILE A 1 124 ? 9.188 2.780 -13.024 1.00 91.62 124 ILE A CA 1
ATOM 985 C C . ILE A 1 124 ? 10.659 3.081 -13.293 1.00 91.62 124 ILE A C 1
ATOM 987 O O . ILE A 1 124 ? 11.261 3.905 -12.615 1.00 91.62 124 ILE A O 1
ATOM 991 N N . PHE A 1 125 ? 11.186 2.457 -14.343 1.00 88.94 125 PHE A N 1
ATOM 992 C CA . PHE A 1 125 ? 12.490 2.717 -14.947 1.00 88.94 125 PHE A CA 1
ATOM 993 C C . PHE A 1 125 ? 12.307 3.228 -16.380 1.00 88.94 125 PHE A C 1
ATOM 995 O O . PHE A 1 125 ? 11.231 3.052 -16.956 1.00 88.94 125 PHE A O 1
ATOM 1002 N N . PRO A 1 126 ? 13.355 3.750 -17.048 1.00 88.19 126 PRO A N 1
ATOM 1003 C CA . PRO A 1 126 ? 13.230 4.204 -18.436 1.00 88.19 126 PRO A CA 1
ATOM 1004 C C . PRO A 1 126 ? 12.788 3.110 -19.422 1.00 88.19 126 PRO A C 1
ATOM 1006 O O . PRO A 1 126 ? 12.247 3.411 -20.483 1.00 88.19 126 PRO A O 1
ATOM 1009 N N . SER A 1 127 ? 13.046 1.837 -19.101 1.00 86.31 127 SER A N 1
ATOM 1010 C CA . SER A 1 127 ? 12.783 0.700 -19.997 1.00 86.31 127 SER A CA 1
ATOM 1011 C C . SER A 1 127 ? 11.572 -0.149 -19.607 1.00 86.31 127 SER A C 1
ATOM 1013 O O . SER A 1 127 ? 10.968 -0.781 -20.477 1.00 86.31 127 SER A O 1
ATOM 1015 N N . HIS A 1 128 ? 11.217 -0.191 -18.325 1.00 90.06 128 HIS A N 1
ATOM 1016 C CA . HIS A 1 128 ? 10.230 -1.126 -17.795 1.00 90.06 128 HIS A CA 1
ATOM 1017 C C . HIS A 1 128 ? 9.655 -0.635 -16.460 1.00 90.06 128 HIS A C 1
ATOM 1019 O O . HIS A 1 128 ? 10.133 0.341 -15.888 1.00 90.06 128 HIS A O 1
ATOM 1025 N N . ALA A 1 129 ? 8.644 -1.332 -15.956 1.00 91.75 129 ALA A N 1
ATOM 1026 C CA . ALA A 1 129 ? 8.081 -1.137 -14.631 1.00 91.75 129 ALA A CA 1
ATOM 1027 C C . ALA A 1 129 ? 8.024 -2.458 -13.855 1.00 91.75 129 ALA A C 1
ATOM 1029 O O . ALA A 1 129 ? 8.041 -3.541 -14.442 1.00 91.75 129 ALA A O 1
ATOM 1030 N N . ARG A 1 130 ? 7.903 -2.366 -12.534 1.00 91.81 130 ARG A N 1
ATOM 1031 C CA . ARG A 1 130 ? 7.574 -3.484 -11.647 1.00 91.81 130 ARG A CA 1
ATOM 1032 C C . ARG A 1 130 ? 6.344 -3.132 -10.825 1.00 91.81 130 ARG A C 1
ATOM 1034 O O . ARG A 1 130 ? 6.221 -2.011 -10.334 1.00 91.81 130 ARG A O 1
ATOM 1041 N N . LEU A 1 131 ? 5.443 -4.096 -10.675 1.00 93.69 131 LEU A N 1
ATOM 1042 C CA . LEU A 1 131 ? 4.299 -4.018 -9.770 1.00 93.69 131 LEU A CA 1
ATOM 1043 C C . LEU A 1 131 ? 4.595 -4.833 -8.520 1.00 93.69 131 LEU A C 1
ATOM 1045 O O . LEU A 1 131 ? 5.245 -5.877 -8.586 1.00 93.69 131 LEU A O 1
ATOM 1049 N N . MET A 1 132 ? 4.129 -4.342 -7.379 1.00 92.19 132 MET A N 1
ATOM 1050 C CA . MET A 1 132 ? 4.545 -4.844 -6.076 1.00 92.19 132 MET A CA 1
ATOM 1051 C C . MET A 1 132 ? 3.328 -4.934 -5.177 1.00 92.19 132 MET A C 1
ATOM 1053 O O . MET A 1 132 ? 2.558 -3.980 -5.073 1.00 92.19 132 MET A O 1
ATOM 1057 N N . LYS A 1 133 ? 3.157 -6.081 -4.527 1.00 94.31 133 LYS A N 1
ATOM 1058 C CA . LYS A 1 133 ? 2.146 -6.295 -3.497 1.00 94.31 133 LYS A CA 1
ATOM 1059 C C . LYS A 1 133 ? 2.861 -6.505 -2.174 1.00 94.31 133 LYS A C 1
ATOM 1061 O O . LYS A 1 133 ? 3.627 -7.455 -2.038 1.00 94.31 133 LYS A O 1
ATOM 1066 N N . TRP A 1 134 ? 2.568 -5.647 -1.210 1.00 91.69 134 TRP A N 1
ATOM 1067 C CA . TRP A 1 134 ? 3.103 -5.702 0.144 1.00 91.69 134 TRP A CA 1
ATOM 1068 C C . TRP A 1 134 ? 2.018 -6.171 1.088 1.00 91.69 134 TRP A C 1
ATOM 1070 O O . TRP A 1 134 ? 0.915 -5.629 1.081 1.00 91.69 134 TRP A O 1
ATOM 1080 N N . ASP A 1 135 ? 2.330 -7.136 1.932 1.00 88.94 135 ASP A N 1
ATOM 1081 C CA . ASP A 1 135 ? 1.482 -7.524 3.045 1.00 88.94 135 ASP A CA 1
ATOM 1082 C C . ASP A 1 135 ? 2.302 -7.575 4.340 1.00 88.94 135 ASP A C 1
ATOM 1084 O O . ASP A 1 135 ? 3.434 -7.094 4.425 1.00 88.94 135 ASP A O 1
ATOM 1088 N N . ARG A 1 136 ? 1.699 -8.113 5.400 1.00 80.81 136 ARG A N 1
ATOM 1089 C CA . ARG A 1 136 ? 2.353 -8.226 6.708 1.00 80.81 136 ARG A CA 1
ATOM 1090 C C . ARG A 1 136 ? 3.340 -9.400 6.787 1.00 80.81 136 ARG A C 1
ATOM 1092 O O . ARG A 1 136 ? 3.993 -9.559 7.808 1.00 80.81 136 ARG A O 1
ATOM 1099 N N . ALA A 1 137 ? 3.452 -10.245 5.770 1.00 79.69 137 ALA A N 1
ATOM 1100 C CA . ALA A 1 137 ? 4.449 -11.312 5.723 1.00 79.69 137 ALA A CA 1
ATOM 1101 C C . ALA A 1 137 ? 5.666 -10.906 4.881 1.00 79.69 137 ALA A C 1
ATOM 1103 O O . ALA A 1 137 ? 6.778 -11.352 5.158 1.00 79.69 137 ALA A O 1
ATOM 1104 N N . GLY A 1 138 ? 5.477 -10.033 3.891 1.00 80.31 138 GLY A N 1
ATOM 1105 C CA . GLY A 1 138 ? 6.554 -9.533 3.051 1.00 80.31 138 GLY A CA 1
ATOM 1106 C C . GLY A 1 138 ? 6.036 -8.843 1.798 1.00 80.31 138 GLY A C 1
ATOM 1107 O O . GLY A 1 138 ? 5.069 -8.084 1.837 1.00 80.31 138 GLY A O 1
ATOM 1108 N N . ALA A 1 139 ? 6.717 -9.086 0.681 1.00 84.44 139 ALA A N 1
ATOM 1109 C CA . ALA A 1 139 ? 6.378 -8.489 -0.599 1.00 84.44 139 ALA A CA 1
ATOM 1110 C C . ALA A 1 139 ? 6.573 -9.472 -1.750 1.00 84.44 139 ALA A C 1
ATOM 1112 O O . ALA A 1 139 ? 7.489 -10.294 -1.735 1.00 84.44 139 ALA A O 1
ATOM 1113 N N . VAL A 1 140 ? 5.712 -9.353 -2.756 1.00 85.75 140 VAL A N 1
ATOM 1114 C CA . VAL A 1 140 ? 5.815 -10.063 -4.032 1.00 85.75 140 VAL A CA 1
ATOM 1115 C C . VAL A 1 140 ? 5.896 -9.031 -5.146 1.00 85.75 140 VAL A C 1
ATOM 1117 O O . VAL A 1 140 ? 5.157 -8.045 -5.138 1.00 85.75 140 VAL A O 1
ATOM 1120 N N . PHE A 1 141 ? 6.779 -9.275 -6.109 1.00 85.00 141 PHE A N 1
ATOM 1121 C CA . PHE A 1 141 ? 7.083 -8.364 -7.206 1.00 85.00 141 PHE A CA 1
ATOM 1122 C C . PHE A 1 141 ? 6.864 -9.076 -8.536 1.00 85.00 141 PHE A C 1
ATOM 1124 O O . PHE A 1 141 ? 7.080 -10.285 -8.645 1.00 85.00 141 PHE A O 1
ATOM 1131 N N . THR A 1 142 ? 6.450 -8.337 -9.558 1.00 87.81 142 THR A N 1
ATOM 1132 C CA . THR A 1 142 ? 6.454 -8.856 -10.925 1.00 87.81 142 THR A CA 1
ATOM 1133 C C . THR A 1 142 ? 7.871 -8.877 -11.492 1.00 87.81 142 THR A C 1
ATOM 1135 O O . THR A 1 142 ? 8.742 -8.104 -11.077 1.00 87.81 142 THR A O 1
ATOM 1138 N N . GLY A 1 143 ? 8.062 -9.694 -12.530 1.00 85.62 143 GLY A N 1
ATOM 1139 C CA . GLY A 1 143 ? 9.137 -9.447 -13.486 1.00 85.62 143 GLY A CA 1
ATOM 1140 C C . GLY A 1 143 ? 8.994 -8.072 -14.164 1.00 85.62 143 GLY A C 1
ATOM 1141 O O . GLY A 1 143 ? 7.957 -7.413 -14.012 1.00 85.62 143 GLY A O 1
ATOM 1142 N N . PRO A 1 144 ? 10.015 -7.622 -14.908 1.00 86.75 144 PRO A N 1
ATOM 1143 C CA . PRO A 1 144 ? 10.042 -6.334 -15.571 1.00 86.75 144 PRO A CA 1
ATOM 1144 C C . PRO A 1 144 ? 8.983 -6.325 -16.665 1.00 86.75 144 PRO A C 1
ATOM 1146 O O . PRO A 1 144 ? 8.998 -7.142 -17.583 1.00 86.75 144 PRO A O 1
ATOM 1149 N N . ILE A 1 145 ? 8.060 -5.379 -16.557 1.00 89.12 145 ILE A N 1
ATOM 1150 C CA . ILE A 1 145 ? 6.990 -5.149 -17.519 1.00 89.12 145 ILE A CA 1
ATOM 1151 C C . ILE A 1 145 ? 7.469 -4.044 -18.460 1.00 89.12 145 ILE A C 1
ATOM 1153 O O . ILE A 1 145 ? 7.628 -2.908 -18.007 1.00 89.12 145 ILE A O 1
ATOM 1157 N N . PRO A 1 146 ? 7.722 -4.315 -19.750 1.00 90.50 146 PRO A N 1
ATOM 1158 C CA . PRO A 1 146 ? 8.074 -3.261 -20.694 1.00 90.50 146 PRO A CA 1
ATOM 1159 C C . PRO A 1 146 ? 7.011 -2.154 -20.687 1.00 90.50 146 PRO A C 1
ATOM 1161 O O . PRO A 1 146 ? 5.822 -2.446 -20.724 1.00 90.50 146 PRO A O 1
ATOM 1164 N N . LEU A 1 147 ? 7.405 -0.876 -20.696 1.00 88.44 147 LEU A N 1
ATOM 1165 C CA . LEU A 1 147 ? 6.433 0.234 -20.592 1.00 88.44 147 LEU A CA 1
ATOM 1166 C C . LEU A 1 147 ? 5.434 0.311 -21.760 1.00 88.44 147 LEU A C 1
ATOM 1168 O O . LEU A 1 147 ? 4.396 0.955 -21.650 1.00 88.44 147 LEU A O 1
ATOM 1172 N N . LYS A 1 148 ? 5.768 -0.316 -22.893 1.00 86.81 148 LYS A N 1
ATOM 1173 C CA . LYS A 1 148 ? 4.897 -0.418 -24.073 1.00 86.81 148 LYS A CA 1
ATOM 1174 C C . LYS A 1 148 ? 3.889 -1.565 -23.974 1.00 86.81 148 LYS A C 1
ATOM 1176 O O . LYS A 1 148 ? 3.007 -1.657 -24.822 1.00 86.81 148 LYS A O 1
ATOM 1181 N N . ASP A 1 149 ? 4.060 -2.453 -23.001 1.00 89.69 149 ASP A N 1
ATOM 1182 C CA . ASP A 1 149 ? 3.172 -3.581 -22.770 1.00 89.69 149 ASP A CA 1
ATOM 1183 C C . ASP A 1 149 ? 1.848 -3.093 -22.162 1.00 89.69 149 ASP A C 1
ATOM 1185 O O . ASP A 1 149 ? 1.820 -2.213 -21.296 1.00 89.69 149 ASP A O 1
ATOM 1189 N N . SER A 1 150 ? 0.735 -3.678 -22.604 1.00 90.50 150 SER A N 1
ATOM 1190 C CA . SER A 1 150 ? -0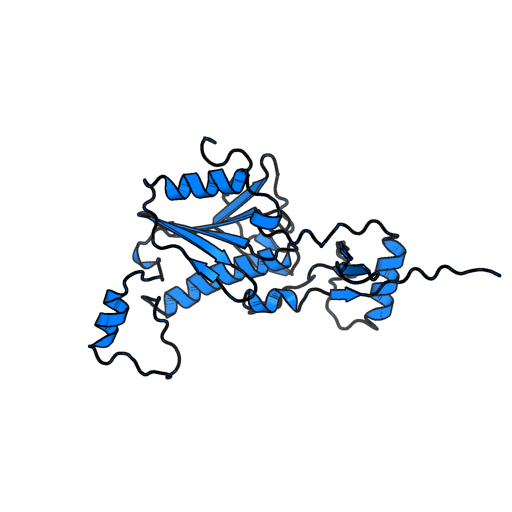.587 -3.382 -22.062 1.00 90.50 150 SER A CA 1
ATOM 1191 C C . SER A 1 150 ? -0.754 -3.845 -20.618 1.00 90.50 150 SER A C 1
ATOM 1193 O O . SER A 1 150 ? -1.636 -3.325 -19.945 1.00 90.50 150 SER A O 1
ATOM 1195 N N . LEU A 1 151 ? 0.077 -4.766 -20.115 1.00 91.94 151 LEU A N 1
ATOM 1196 C CA . LEU A 1 151 ? -0.038 -5.314 -18.757 1.00 91.94 151 LEU A CA 1
ATOM 1197 C C . LEU A 1 151 ? -0.042 -4.237 -17.662 1.00 91.94 151 LEU A C 1
ATOM 1199 O O . LEU A 1 151 ? -0.820 -4.328 -16.712 1.00 91.94 151 LEU A O 1
ATOM 1203 N N . LEU A 1 152 ? 0.790 -3.198 -17.795 1.00 91.19 152 LEU A N 1
ATOM 1204 C CA . LEU A 1 152 ? 0.834 -2.110 -16.813 1.00 91.19 152 LEU A CA 1
ATOM 1205 C C . LEU A 1 152 ? -0.473 -1.304 -16.824 1.00 91.19 152 LEU A C 1
ATOM 1207 O O . LEU A 1 152 ? -1.055 -1.034 -15.774 1.00 91.19 152 LEU A O 1
ATOM 1211 N N . ALA A 1 153 ? -0.958 -0.953 -18.015 1.00 90.88 153 ALA A N 1
ATOM 1212 C CA . ALA A 1 153 ? -2.223 -0.247 -18.188 1.00 90.88 153 ALA A CA 1
ATOM 1213 C C . ALA A 1 153 ? -3.419 -1.093 -17.721 1.00 90.88 153 ALA A C 1
ATOM 1215 O O . ALA A 1 153 ? -4.320 -0.589 -17.055 1.00 90.88 153 ALA A O 1
ATOM 1216 N N . GLU A 1 154 ? -3.403 -2.388 -18.026 1.00 93.12 154 GLU A N 1
ATOM 1217 C CA . GLU A 1 154 ? -4.428 -3.347 -17.638 1.00 93.12 154 GLU A CA 1
ATOM 1218 C C . GLU A 1 154 ? -4.495 -3.524 -16.119 1.00 93.12 154 GLU A C 1
ATOM 1220 O O . GLU A 1 154 ? -5.592 -3.599 -15.568 1.00 93.12 154 GLU A O 1
ATOM 1225 N N . PHE A 1 155 ? -3.353 -3.539 -15.425 1.00 94.31 155 PHE A N 1
ATOM 1226 C CA . PHE A 1 155 ? -3.328 -3.562 -13.965 1.00 94.31 155 PHE A CA 1
ATOM 1227 C C . PHE A 1 155 ? -4.070 -2.359 -13.373 1.00 94.31 155 PHE A C 1
ATOM 1229 O O . PHE A 1 155 ? -4.982 -2.549 -12.570 1.00 94.31 155 PHE A O 1
ATOM 1236 N N . PHE A 1 156 ? -3.734 -1.132 -13.788 1.00 93.44 156 PHE A N 1
ATOM 1237 C CA . PHE A 1 156 ? -4.394 0.075 -13.270 1.00 93.44 156 PHE A CA 1
ATOM 1238 C C . PHE A 1 156 ? -5.877 0.140 -13.647 1.00 93.44 156 PHE A C 1
ATOM 1240 O O . PHE A 1 156 ? -6.711 0.549 -12.831 1.00 93.44 156 PHE A O 1
ATOM 1247 N N . TRP A 1 157 ? -6.218 -0.330 -14.848 1.00 93.31 157 TRP A N 1
ATOM 1248 C CA . TRP A 1 157 ? -7.601 -0.453 -15.285 1.00 93.31 157 TRP A CA 1
ATOM 1249 C C . TRP A 1 157 ? -8.369 -1.402 -14.369 1.00 93.31 157 TRP A C 1
ATOM 1251 O O . TRP A 1 157 ? -9.371 -1.015 -13.775 1.00 93.31 157 TRP A O 1
ATOM 1261 N N . ARG A 1 158 ? -7.869 -2.624 -14.167 1.00 94.69 158 ARG A N 1
ATOM 1262 C CA . ARG A 1 158 ? -8.496 -3.616 -13.284 1.00 94.69 158 ARG A CA 1
ATOM 1263 C C . ARG A 1 158 ? -8.557 -3.135 -11.837 1.00 94.69 158 ARG A C 1
ATOM 1265 O O . ARG A 1 158 ? -9.594 -3.299 -11.205 1.00 94.69 158 ARG A O 1
ATOM 1272 N N . TYR A 1 159 ? -7.508 -2.488 -11.331 1.00 95.19 159 TYR A N 1
ATOM 1273 C CA . TYR A 1 159 ? -7.496 -1.907 -9.986 1.00 95.19 159 TYR A CA 1
ATOM 1274 C C . TYR A 1 159 ? -8.622 -0.876 -9.806 1.00 95.19 159 TYR A C 1
ATOM 1276 O O . TYR A 1 159 ? -9.302 -0.865 -8.778 1.00 95.19 159 TYR A O 1
ATOM 1284 N N . SER A 1 160 ? -8.889 -0.063 -10.834 1.00 91.94 160 SER A N 1
ATOM 1285 C CA . SER A 1 160 ? -9.972 0.934 -10.822 1.00 91.94 160 SER A CA 1
ATOM 1286 C C . SER A 1 160 ? -11.365 0.324 -10.643 1.00 91.94 160 SER A C 1
ATOM 1288 O O . SER A 1 160 ? -12.260 0.975 -10.109 1.00 91.94 160 SER A O 1
ATOM 1290 N N . TYR A 1 161 ? -11.546 -0.943 -11.014 1.00 91.50 161 TYR A N 1
ATOM 1291 C CA . TYR A 1 161 ? -12.803 -1.678 -10.842 1.00 91.50 161 TYR A CA 1
ATOM 1292 C C . TYR A 1 161 ? -12.748 -2.739 -9.737 1.00 91.50 161 TYR A C 1
ATOM 1294 O O . TYR A 1 161 ? -13.761 -3.373 -9.450 1.00 91.50 161 TYR A O 1
ATOM 1302 N N . ALA A 1 162 ? -11.587 -2.933 -9.111 1.00 95.56 162 ALA A N 1
ATOM 1303 C CA . ALA A 1 162 ? -11.413 -3.877 -8.020 1.00 95.56 162 ALA A CA 1
ATOM 1304 C C . ALA A 1 162 ? -12.235 -3.457 -6.793 1.00 95.56 162 ALA A C 1
ATOM 1306 O O . ALA A 1 162 ? -12.350 -2.263 -6.490 1.00 95.56 162 ALA A O 1
ATOM 1307 N N . THR A 1 163 ? -12.779 -4.441 -6.075 1.00 96.06 163 THR A N 1
ATOM 1308 C CA . THR A 1 163 ? -13.500 -4.196 -4.818 1.00 96.06 163 THR A CA 1
ATOM 1309 C C . THR A 1 163 ? -12.550 -3.661 -3.739 1.00 96.06 163 THR A C 1
ATOM 1311 O O . THR A 1 163 ? -11.332 -3.845 -3.850 1.00 96.06 163 THR A O 1
ATOM 1314 N N . PRO A 1 164 ? -13.056 -3.025 -2.665 1.00 94.62 164 PRO A N 1
ATOM 1315 C CA . PRO A 1 164 ? -12.210 -2.586 -1.557 1.00 94.62 164 PRO A CA 1
ATOM 1316 C C . PRO A 1 164 ? -11.316 -3.708 -1.001 1.00 94.62 164 PRO A C 1
ATOM 1318 O O . PRO A 1 164 ? -10.124 -3.492 -0.792 1.00 94.62 164 PRO A O 1
ATOM 1321 N N . GLU A 1 165 ? -11.843 -4.924 -0.854 1.00 95.12 165 GLU A N 1
ATOM 1322 C CA . GLU A 1 165 ? -11.096 -6.096 -0.380 1.00 95.12 165 GLU A CA 1
ATOM 1323 C C . GLU A 1 165 ? -9.945 -6.458 -1.330 1.00 95.12 165 GLU A C 1
ATOM 1325 O O . GLU A 1 165 ? -8.829 -6.738 -0.891 1.00 95.12 165 GLU A O 1
ATOM 1330 N N . GLN A 1 166 ? -10.190 -6.418 -2.645 1.00 95.88 166 GLN A N 1
ATOM 1331 C CA . GLN A 1 166 ? -9.177 -6.688 -3.672 1.00 95.88 166 GLN A CA 1
ATOM 1332 C C . GLN A 1 166 ? -8.103 -5.598 -3.745 1.00 95.88 166 GLN A C 1
ATOM 1334 O O . GLN A 1 166 ? -6.965 -5.884 -4.106 1.00 95.88 166 GLN A O 1
ATOM 1339 N N . ARG A 1 167 ? -8.447 -4.361 -3.376 1.00 95.69 167 ARG A N 1
ATOM 1340 C CA . ARG A 1 167 ? -7.491 -3.262 -3.161 1.00 95.69 167 ARG A CA 1
ATOM 1341 C C . ARG A 1 167 ? -6.773 -3.360 -1.814 1.00 95.69 167 ARG A C 1
ATOM 1343 O O . ARG A 1 167 ? -5.914 -2.538 -1.503 1.00 95.69 167 ARG A O 1
ATOM 1350 N N . GLY A 1 168 ? -7.142 -4.338 -0.994 1.00 95.19 168 GLY A N 1
ATOM 1351 C CA . GLY A 1 168 ? -6.514 -4.628 0.280 1.00 95.19 168 GLY A CA 1
ATOM 1352 C C . GLY A 1 168 ? -7.100 -3.900 1.475 1.00 95.19 168 GLY A C 1
ATOM 1353 O O . GLY A 1 168 ? -6.488 -3.974 2.532 1.00 95.19 168 GLY A O 1
ATOM 1354 N N . TYR A 1 169 ? -8.258 -3.242 1.377 1.00 94.06 169 TYR A N 1
ATOM 1355 C CA . TYR A 1 169 ? -8.970 -2.755 2.564 1.00 94.06 169 TYR A CA 1
ATOM 1356 C C . TYR A 1 169 ? -9.393 -3.916 3.463 1.00 94.06 169 TYR A C 1
ATOM 1358 O O . TYR A 1 169 ? -9.851 -4.957 2.989 1.00 94.06 169 TYR A O 1
ATOM 1366 N N . ASP A 1 170 ? -9.236 -3.730 4.773 1.00 91.94 170 ASP A N 1
ATOM 1367 C CA . ASP A 1 170 ? -9.776 -4.664 5.752 1.00 91.94 170 ASP A CA 1
ATOM 1368 C C . ASP A 1 170 ? -11.243 -4.327 6.047 1.00 91.94 170 ASP A C 1
ATOM 1370 O O . ASP A 1 170 ? -11.563 -3.497 6.898 1.00 91.94 170 ASP A O 1
ATOM 1374 N N . CYS A 1 171 ? -12.147 -4.955 5.299 1.00 89.69 171 CYS A N 1
ATOM 1375 C CA . CYS A 1 171 ? -13.574 -4.632 5.314 1.00 89.69 171 CYS A CA 1
ATOM 1376 C C . CYS A 1 171 ? -14.319 -5.103 6.575 1.00 89.69 171 CYS A C 1
ATOM 1378 O O . CYS A 1 171 ? -15.505 -4.800 6.733 1.00 89.69 171 CYS A O 1
ATOM 1380 N N . ILE A 1 172 ? -13.647 -5.803 7.499 1.00 87.75 172 ILE A N 1
ATOM 1381 C CA . ILE A 1 172 ? -14.207 -6.070 8.834 1.00 87.75 172 ILE A CA 1
ATOM 1382 C C . ILE A 1 172 ? -14.100 -4.840 9.746 1.00 87.75 172 ILE A C 1
ATOM 1384 O O . ILE A 1 172 ? -14.838 -4.747 10.730 1.00 87.75 172 ILE A O 1
ATOM 1388 N N . VAL A 1 173 ? -13.192 -3.910 9.425 1.00 88.19 173 VAL A N 1
ATOM 1389 C CA . VAL A 1 173 ? -12.988 -2.663 10.158 1.00 88.19 173 VAL A CA 1
ATOM 1390 C C . VAL A 1 173 ? -13.961 -1.614 9.637 1.00 88.19 173 VAL A C 1
ATOM 1392 O O . VAL A 1 173 ? -13.998 -1.307 8.446 1.00 88.19 173 VAL A O 1
ATOM 1395 N N . LYS A 1 174 ? -14.743 -1.028 10.539 1.00 88.12 174 LYS A N 1
ATOM 1396 C CA . LYS A 1 174 ? -15.755 -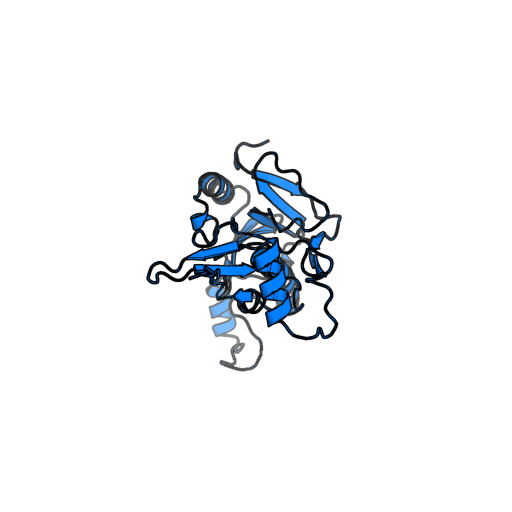0.018 10.216 1.00 88.12 174 LYS A CA 1
ATOM 1397 C C . LYS A 1 174 ? -15.500 1.264 11.001 1.00 88.12 174 LYS A C 1
ATOM 1399 O O . LYS A 1 174 ? -14.890 1.200 12.067 1.00 88.12 174 LYS A O 1
ATOM 1404 N N . PRO A 1 175 ? -15.946 2.436 10.526 1.00 85.44 175 PRO A N 1
ATOM 1405 C CA . PRO A 1 175 ? -15.938 3.638 11.351 1.00 85.44 175 PRO A CA 1
ATOM 1406 C C . PRO A 1 175 ? -16.692 3.398 12.666 1.00 85.44 175 PRO A C 1
ATOM 1408 O O . PRO A 1 175 ? -17.742 2.756 12.678 1.00 85.44 175 PRO A O 1
ATOM 1411 N N . PHE A 1 176 ? -16.160 3.898 13.781 1.00 84.25 176 PHE A N 1
ATOM 1412 C CA . PHE A 1 176 ? -16.852 3.801 15.063 1.00 84.25 176 PHE A CA 1
ATOM 1413 C C . PHE A 1 176 ? -17.975 4.842 15.125 1.00 84.25 176 PHE A C 1
ATOM 1415 O O . PHE A 1 176 ? -17.719 6.042 15.038 1.00 84.25 176 PHE A O 1
ATOM 1422 N N . HIS A 1 177 ? -19.214 4.387 15.318 1.00 82.25 177 HIS A N 1
ATOM 1423 C CA . HIS A 1 177 ? -20.400 5.253 15.390 1.00 82.25 177 HIS A CA 1
ATOM 1424 C C . HIS A 1 177 ? -20.953 5.434 16.816 1.00 82.25 177 HIS A C 1
ATOM 1426 O O . HIS A 1 177 ? -21.996 6.059 17.001 1.00 82.25 177 HIS A O 1
ATOM 1432 N N . GLY A 1 178 ? -20.282 4.883 17.833 1.00 80.00 178 GLY A N 1
ATOM 1433 C CA . GLY A 1 178 ? -20.692 5.023 19.230 1.00 80.00 178 GLY A CA 1
ATOM 1434 C C . GLY A 1 178 ? -20.360 6.395 19.832 1.00 80.00 178 GLY A C 1
ATOM 1435 O O . GLY A 1 178 ? -19.894 7.316 19.162 1.00 80.00 178 GLY A O 1
ATOM 1436 N N . ASN A 1 179 ? -20.572 6.539 21.144 1.00 83.56 179 ASN A N 1
ATOM 1437 C CA . ASN A 1 179 ? -20.265 7.783 21.850 1.00 83.56 179 ASN A CA 1
ATOM 1438 C C . ASN A 1 179 ? -18.741 7.999 21.931 1.00 83.56 179 ASN A C 1
ATOM 1440 O O . ASN A 1 179 ? -18.068 7.459 22.812 1.00 83.56 179 ASN A O 1
ATOM 1444 N N . LEU A 1 180 ? -18.208 8.805 21.007 1.00 78.38 180 LEU A N 1
ATOM 1445 C CA . LEU A 1 180 ? -16.776 9.075 20.869 1.00 78.38 180 LEU A CA 1
ATOM 1446 C C . LEU A 1 180 ? -16.158 9.649 22.150 1.00 78.38 180 LEU A C 1
ATOM 1448 O O . LEU A 1 180 ? -15.042 9.284 22.506 1.00 78.38 180 LEU A O 1
ATOM 1452 N N . HIS A 1 181 ? -16.884 10.516 22.861 1.00 78.50 181 HIS A N 1
ATOM 1453 C CA . HIS A 1 181 ? -16.411 11.105 24.112 1.00 78.50 181 HIS A CA 1
ATOM 1454 C C . HIS A 1 181 ? -16.211 10.032 25.192 1.00 78.50 181 HIS A C 1
ATOM 1456 O O . HIS A 1 181 ? -15.167 9.992 25.841 1.00 78.50 181 HIS A O 1
ATOM 1462 N N . LEU A 1 182 ? -17.188 9.136 25.370 1.00 79.44 182 LEU A N 1
ATOM 1463 C CA . LEU A 1 182 ? -17.078 8.033 26.330 1.00 79.44 182 LEU A CA 1
ATOM 1464 C C . LEU A 1 182 ? -15.981 7.041 25.939 1.00 79.44 182 LEU A C 1
ATOM 1466 O O . LEU A 1 182 ? -15.211 6.629 26.801 1.00 79.44 182 LEU A O 1
ATOM 1470 N N . ALA A 1 183 ? -15.877 6.699 24.655 1.00 77.31 183 ALA A N 1
ATOM 1471 C CA . ALA A 1 183 ? -14.843 5.796 24.163 1.00 77.31 183 ALA A CA 1
ATOM 1472 C C . ALA A 1 183 ? -13.434 6.370 24.385 1.00 77.31 183 ALA A C 1
ATOM 1474 O O . ALA A 1 183 ? -12.574 5.684 24.932 1.00 77.31 183 ALA A O 1
ATOM 1475 N N . LYS A 1 184 ? -13.205 7.645 24.034 1.00 76.50 184 LYS A N 1
ATOM 1476 C CA . LYS A 1 184 ? -11.922 8.327 24.272 1.00 76.50 184 LYS A CA 1
ATOM 1477 C C . LYS A 1 184 ? -11.583 8.378 25.757 1.00 76.50 184 LYS A C 1
ATOM 1479 O O . LYS A 1 184 ? -10.468 8.031 26.129 1.00 76.50 184 LYS A O 1
ATOM 1484 N N . ARG A 1 185 ? -12.548 8.751 26.606 1.00 76.75 185 ARG A N 1
ATOM 1485 C CA . ARG A 1 185 ? -12.359 8.776 28.061 1.00 76.75 185 ARG A CA 1
ATOM 1486 C C . ARG A 1 185 ? -11.973 7.399 28.605 1.00 76.75 185 ARG A C 1
ATOM 1488 O O . ARG A 1 185 ? -10.990 7.301 29.328 1.00 76.75 185 ARG A O 1
ATOM 1495 N N . PHE A 1 186 ? -12.694 6.348 28.212 1.00 78.31 186 PHE A N 1
ATOM 1496 C CA . PHE A 1 186 ? -12.379 4.972 28.601 1.00 78.31 186 PHE A CA 1
ATOM 1497 C C . PHE A 1 186 ? -10.966 4.563 28.165 1.00 78.31 186 PHE A C 1
ATOM 1499 O O . PHE A 1 186 ? -10.216 4.002 28.957 1.00 78.31 186 PHE A O 1
ATOM 1506 N N . ILE A 1 187 ? -10.580 4.869 26.922 1.00 75.75 187 ILE A N 1
ATOM 1507 C CA . ILE A 1 187 ? -9.240 4.558 26.407 1.00 75.75 187 ILE A CA 1
ATOM 1508 C C . ILE A 1 187 ? -8.158 5.282 27.220 1.00 75.75 187 ILE A C 1
ATOM 1510 O O . ILE A 1 187 ? -7.174 4.654 27.599 1.00 75.75 187 ILE A O 1
ATOM 1514 N N . ILE A 1 188 ? -8.344 6.572 27.520 1.00 73.44 188 ILE A N 1
ATOM 1515 C CA . ILE A 1 188 ? -7.405 7.358 28.337 1.00 73.44 188 ILE A CA 1
ATOM 1516 C C . ILE A 1 188 ? -7.261 6.744 29.737 1.00 73.44 188 ILE A C 1
ATOM 1518 O O . ILE A 1 188 ? -6.144 6.562 30.209 1.00 73.44 188 ILE A O 1
ATOM 1522 N N . GLU A 1 189 ? -8.373 6.368 30.376 1.00 74.06 189 GLU A N 1
ATOM 1523 C CA . GLU A 1 189 ? -8.373 5.733 31.702 1.00 74.06 189 GLU A CA 1
ATOM 1524 C C . GLU A 1 189 ? -7.627 4.381 31.706 1.00 74.06 189 GLU A C 1
ATOM 1526 O O . GLU A 1 189 ? -6.937 4.065 32.673 1.00 74.06 189 GLU A O 1
ATOM 1531 N N . GLN A 1 190 ? -7.712 3.597 30.623 1.00 68.81 190 GLN A N 1
ATOM 1532 C CA . GLN A 1 190 ? -7.016 2.306 30.487 1.00 68.81 190 GLN A CA 1
ATOM 1533 C C . GLN A 1 190 ? -5.507 2.432 30.214 1.00 68.81 190 GLN A C 1
ATOM 1535 O O . GLN A 1 190 ? -4.764 1.491 30.481 1.00 68.81 190 GLN A O 1
ATOM 1540 N N . LEU A 1 191 ? -5.042 3.555 29.657 1.00 65.50 191 LEU A N 1
ATOM 1541 C CA . LEU A 1 191 ? -3.632 3.745 29.290 1.00 65.50 191 LEU A CA 1
ATOM 1542 C C . LEU A 1 191 ? -2.730 4.129 30.481 1.00 65.50 191 LEU A C 1
ATOM 1544 O O . LEU A 1 191 ? -1.512 4.037 30.349 1.00 65.50 191 LEU A O 1
ATOM 1548 N N . GLY A 1 192 ? -3.299 4.487 31.640 1.00 56.28 192 GLY A N 1
ATOM 1549 C CA . GLY A 1 192 ? -2.545 4.888 32.837 1.00 56.28 192 GLY A CA 1
ATOM 1550 C C . GLY A 1 192 ? -1.879 6.276 32.730 1.00 56.28 192 GLY A C 1
ATOM 1551 O O . GLY A 1 192 ? -2.004 6.943 31.699 1.00 56.28 192 GLY A O 1
ATOM 1552 N N . PRO A 1 193 ? -1.205 6.763 33.798 1.00 47.22 193 PRO A N 1
ATOM 1553 C CA . PRO A 1 193 ? -0.455 8.016 33.757 1.00 47.22 193 PRO A CA 1
ATOM 1554 C C . PRO A 1 193 ? 0.686 7.920 32.738 1.00 47.22 193 PRO A C 1
ATOM 1556 O O . PRO A 1 193 ? 1.409 6.933 32.653 1.00 47.22 193 PRO A O 1
ATOM 1559 N N . TYR A 1 194 ? 0.762 8.967 31.935 1.00 51.66 194 TYR A N 1
ATOM 1560 C CA . TYR A 1 194 ? 1.299 8.996 30.585 1.00 51.66 194 TYR A CA 1
ATOM 1561 C C . TYR A 1 194 ? 2.809 9.276 30.573 1.00 51.66 194 TYR A C 1
ATOM 1563 O O . TYR A 1 194 ? 3.235 10.296 31.110 1.00 51.66 194 TYR A O 1
ATOM 1571 N N . ASP A 1 195 ? 3.608 8.422 29.928 1.00 39.69 195 ASP A N 1
ATOM 1572 C CA . ASP A 1 195 ? 5.061 8.603 29.778 1.00 39.69 195 ASP A CA 1
ATOM 1573 C C . ASP A 1 195 ? 5.374 9.141 28.362 1.00 39.69 195 ASP A C 1
ATOM 1575 O O . ASP A 1 195 ? 5.744 8.416 27.442 1.00 39.69 195 ASP A O 1
ATOM 1579 N N . GLY A 1 196 ? 5.113 10.434 28.155 1.00 42.38 196 GLY A N 1
ATOM 1580 C CA . GLY A 1 196 ? 5.836 11.261 27.176 1.00 42.38 196 GLY A CA 1
ATOM 1581 C C . GLY A 1 196 ? 5.493 11.235 25.674 1.00 42.38 196 GLY A C 1
ATOM 1582 O O . GLY A 1 196 ? 6.049 12.071 24.968 1.00 42.38 196 GLY A O 1
ATOM 1583 N N . ASP A 1 197 ? 4.608 10.384 25.144 1.00 44.59 197 ASP A N 1
ATOM 1584 C CA . ASP A 1 197 ? 4.270 10.405 23.699 1.00 44.59 197 ASP A CA 1
ATOM 1585 C C . ASP A 1 197 ? 2.902 11.048 23.435 1.00 44.59 197 ASP A C 1
ATOM 1587 O O . ASP A 1 197 ? 1.896 10.360 23.492 1.00 44.59 197 ASP A O 1
ATOM 1591 N N . ASP A 1 198 ? 2.843 12.355 23.165 1.00 44.75 198 ASP A N 1
ATOM 1592 C CA . ASP A 1 198 ? 1.682 13.283 23.095 1.00 44.75 198 ASP A CA 1
ATOM 159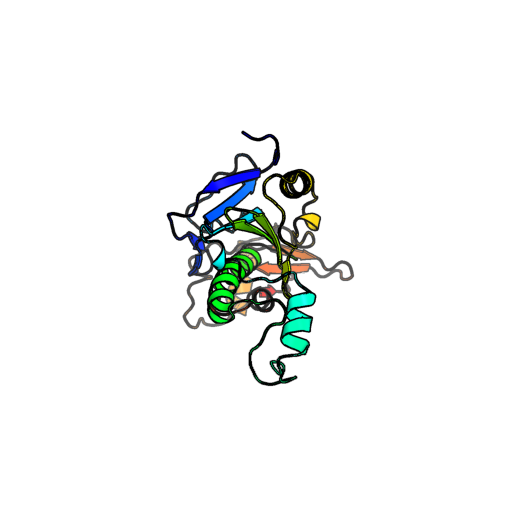3 C C . ASP A 1 198 ? 0.558 12.960 22.064 1.00 44.75 198 ASP A C 1
ATOM 1595 O O . ASP A 1 198 ? -0.244 13.803 21.653 1.00 44.75 198 ASP A O 1
ATOM 1599 N N . SER A 1 199 ? 0.485 11.713 21.612 1.00 48.81 199 SER A N 1
ATOM 1600 C CA . SER A 1 199 ? -0.235 11.272 20.425 1.00 48.81 199 SER A CA 1
ATOM 1601 C C . SER A 1 199 ? -1.727 10.936 20.646 1.00 48.81 199 SER A C 1
ATOM 1603 O O . SER A 1 199 ? -2.461 10.729 19.678 1.00 48.81 199 SER A O 1
ATOM 1605 N N . LEU A 1 200 ? -2.223 10.966 21.895 1.00 45.78 200 LEU A N 1
ATOM 1606 C CA . LEU A 1 200 ? -3.659 10.867 22.222 1.00 45.78 200 LEU A CA 1
ATOM 1607 C C . LEU A 1 200 ? -4.295 12.192 22.689 1.00 45.78 200 LEU A C 1
ATOM 1609 O O . LEU A 1 200 ? -5.518 12.328 22.633 1.00 45.78 200 LEU A O 1
ATOM 1613 N N . GLY A 1 201 ? -3.484 13.140 23.175 1.00 41.06 201 GLY A N 1
ATOM 1614 C CA . GLY A 1 201 ? -3.946 14.391 23.789 1.00 41.06 201 GLY A CA 1
ATOM 1615 C C . GLY A 1 201 ? -4.151 15.543 22.805 1.00 41.06 201 GLY A C 1
ATOM 1616 O O . GLY A 1 201 ? -4.972 16.423 23.055 1.00 41.06 201 GLY A O 1
ATOM 1617 N N . SER A 1 202 ? -3.451 15.526 21.669 1.00 43.53 202 SER A N 1
ATOM 1618 C CA . SER A 1 202 ? -3.425 16.645 20.716 1.00 43.53 202 SER A CA 1
ATOM 1619 C C . SER A 1 202 ? -3.939 16.298 19.314 1.00 43.53 202 SER A C 1
ATOM 1621 O O . SER A 1 202 ? -4.123 17.195 18.494 1.00 43.53 202 SER A O 1
ATOM 1623 N N . HIS A 1 203 ? -4.195 15.017 19.026 1.00 46.06 203 HIS A N 1
ATOM 1624 C CA . HIS A 1 203 ? -4.574 14.547 17.695 1.00 46.06 203 HIS A CA 1
ATOM 1625 C C . HIS A 1 203 ? -5.907 13.799 17.734 1.00 46.06 203 HIS A C 1
ATOM 1627 O O . HIS A 1 203 ? -6.204 13.017 18.637 1.00 46.06 203 HIS A O 1
ATOM 1633 N N . GLU A 1 204 ? -6.744 14.070 16.740 1.00 55.47 204 GLU A N 1
ATOM 1634 C CA . GLU A 1 204 ? -8.040 13.443 16.532 1.00 55.47 204 GLU A CA 1
ATOM 1635 C C . GLU A 1 204 ? -7.869 11.930 16.309 1.00 55.47 204 GLU A C 1
ATOM 1637 O O . GLU A 1 204 ? -7.702 11.458 15.188 1.00 55.47 204 GLU A O 1
ATOM 1642 N N . VAL A 1 205 ? -7.863 11.143 17.392 1.00 61.78 205 VAL A N 1
ATOM 1643 C CA . VAL A 1 205 ? -7.768 9.683 17.282 1.00 61.78 205 VAL A CA 1
ATOM 1644 C C . VAL A 1 205 ? -8.992 9.164 16.536 1.00 61.78 205 VAL A C 1
ATOM 1646 O O . VAL A 1 205 ? -10.118 9.228 17.040 1.00 61.78 205 VAL A O 1
ATOM 1649 N N . SER A 1 206 ? -8.754 8.635 15.337 1.00 70.69 206 SER A N 1
ATOM 1650 C CA . SER A 1 206 ? -9.780 7.993 14.525 1.00 70.69 206 SER A CA 1
ATOM 1651 C C . SER A 1 206 ? -10.096 6.608 15.097 1.00 70.69 206 SER A C 1
ATOM 1653 O O . SER A 1 206 ? -9.330 5.648 14.965 1.00 70.69 206 SER A O 1
ATOM 1655 N N . LEU A 1 207 ? -11.237 6.510 15.780 1.00 80.94 207 LEU A N 1
ATOM 1656 C CA . LEU A 1 207 ? -11.735 5.249 16.321 1.00 80.94 207 LEU A CA 1
ATOM 1657 C C . LEU A 1 207 ? -12.516 4.484 15.257 1.00 80.94 207 LEU A C 1
ATOM 1659 O O . LEU A 1 207 ? -13.291 5.046 14.484 1.00 80.94 207 LEU A O 1
ATOM 1663 N N . HIS A 1 208 ? -12.291 3.182 15.241 1.00 85.75 208 HIS A N 1
ATOM 1664 C CA . HIS A 1 208 ? -12.936 2.234 14.353 1.00 85.75 208 HIS A CA 1
ATOM 1665 C C . HIS A 1 208 ? -13.472 1.069 15.189 1.00 85.75 208 HIS A C 1
ATOM 1667 O O . HIS A 1 208 ? -13.090 0.889 16.345 1.00 85.75 208 HIS A O 1
ATOM 1673 N N . GLU A 1 209 ? -14.372 0.285 14.619 1.00 86.94 209 GLU A N 1
ATOM 1674 C CA . GLU A 1 209 ? -14.958 -0.894 15.237 1.00 86.94 209 GLU A CA 1
ATOM 1675 C C . GLU A 1 209 ? -14.631 -2.132 14.408 1.00 86.94 209 GLU A C 1
ATOM 1677 O O . GLU A 1 209 ? -14.723 -2.116 13.180 1.00 86.94 209 GLU A O 1
ATOM 1682 N N . VAL A 1 210 ? -14.275 -3.217 15.089 1.00 86.12 210 VAL A N 1
ATOM 1683 C CA . VAL A 1 210 ? -14.095 -4.539 14.489 1.00 86.12 210 VAL A CA 1
ATOM 1684 C C . VAL A 1 210 ? -15.080 -5.498 15.126 1.00 86.12 210 VAL A C 1
ATOM 1686 O O . VAL A 1 210 ? -15.089 -5.668 16.344 1.00 86.12 210 VAL A O 1
ATOM 1689 N N . SER A 1 211 ? -15.897 -6.141 14.296 1.00 80.44 211 SER A N 1
ATOM 1690 C CA . SER A 1 211 ? -16.782 -7.232 14.709 1.00 80.44 211 SER A CA 1
ATOM 1691 C C . SER A 1 211 ? -16.189 -8.556 14.248 1.00 80.44 211 SER A C 1
ATOM 1693 O O . SER A 1 211 ? -15.976 -8.756 13.052 1.00 80.44 211 SER A O 1
ATOM 1695 N N . MET A 1 212 ? -15.918 -9.465 15.182 1.00 76.81 212 MET A N 1
ATOM 1696 C CA . MET A 1 212 ? -15.372 -10.774 14.822 1.00 76.81 212 MET A CA 1
ATOM 1697 C C . MET A 1 212 ? -16.495 -11.660 14.264 1.00 76.81 212 MET A C 1
ATOM 1699 O O . MET A 1 212 ? -17.493 -11.844 14.958 1.00 76.81 212 MET A O 1
ATOM 1703 N N . PRO A 1 213 ? -16.346 -12.275 13.075 1.00 68.81 213 PRO A N 1
ATOM 1704 C CA . PRO A 1 213 ? -17.422 -13.050 12.445 1.00 68.81 213 PRO A CA 1
ATOM 1705 C C . PRO A 1 213 ? -17.981 -14.189 13.312 1.00 68.81 213 PRO A C 1
ATOM 1707 O O . PRO A 1 213 ? -19.146 -14.552 13.189 1.00 68.81 213 PRO A O 1
ATOM 1710 N N . SER A 1 214 ? -17.152 -14.755 14.192 1.00 70.06 214 SER A N 1
ATOM 1711 C CA . SER A 1 214 ? -17.483 -15.894 15.053 1.00 70.06 214 SER A CA 1
ATOM 1712 C C . SER A 1 214 ? -17.831 -15.517 16.497 1.00 70.06 214 SER A C 1
ATOM 1714 O O . SER A 1 214 ? -18.059 -16.408 17.314 1.00 70.06 214 SER A O 1
ATOM 1716 N N . SER A 1 215 ? -17.868 -14.227 16.851 1.00 66.44 215 SER A N 1
ATOM 1717 C CA . SER A 1 215 ? -18.150 -13.798 18.224 1.00 66.44 215 SER A CA 1
ATOM 1718 C C . SER A 1 215 ? -19.126 -12.626 18.262 1.00 66.44 215 SER A C 1
ATOM 1720 O O . SER A 1 215 ? -19.014 -11.701 17.469 1.00 66.44 215 SER A O 1
ATOM 1722 N N . LEU A 1 216 ? -20.006 -12.592 19.265 1.00 63.38 216 LEU A N 1
ATOM 1723 C CA . LEU A 1 216 ? -20.853 -11.423 19.557 1.00 63.38 216 LEU A CA 1
ATOM 1724 C C . LEU A 1 216 ? -20.063 -10.222 20.120 1.00 63.38 216 LEU A C 1
ATOM 1726 O O . LEU A 1 216 ? -20.660 -9.261 20.595 1.00 63.38 216 LEU A O 1
ATOM 1730 N N . LYS A 1 217 ? -18.727 -10.285 20.135 1.00 69.19 217 LYS A N 1
ATOM 1731 C CA . LYS A 1 217 ? -17.867 -9.227 20.662 1.00 69.19 217 LYS A CA 1
ATOM 1732 C C . LYS A 1 217 ? -17.437 -8.303 19.532 1.00 69.19 217 LYS A C 1
ATOM 1734 O O . LYS A 1 217 ? -16.897 -8.763 18.521 1.00 69.19 217 LYS A O 1
ATOM 1739 N N . SER A 1 218 ? -17.619 -7.007 19.753 1.00 75.06 218 SER A N 1
ATOM 1740 C CA . SER A 1 218 ? -16.957 -5.969 18.980 1.00 75.06 218 SER A CA 1
ATOM 1741 C C . SER A 1 218 ? -15.846 -5.311 19.794 1.00 75.06 218 SER A C 1
ATOM 1743 O O . SER A 1 218 ? -15.854 -5.301 21.029 1.00 75.06 218 SER A O 1
ATOM 1745 N N . TYR A 1 219 ? -14.840 -4.818 19.082 1.00 82.31 219 TYR A N 1
ATOM 1746 C CA . TYR A 1 219 ? -13.684 -4.144 19.652 1.00 82.31 219 TYR A CA 1
ATOM 1747 C C . TYR A 1 219 ? -13.580 -2.753 19.057 1.00 82.31 219 TYR A C 1
ATOM 1749 O O . TYR A 1 219 ? -13.718 -2.581 17.846 1.00 82.31 219 TYR A O 1
ATOM 1757 N N . ILE A 1 220 ? -13.280 -1.772 19.904 1.00 83.50 220 ILE A N 1
ATOM 1758 C CA . ILE A 1 220 ? -12.834 -0.467 19.430 1.00 83.50 220 ILE A CA 1
ATOM 1759 C C . ILE A 1 220 ? -11.366 -0.617 19.068 1.00 83.50 220 ILE A C 1
ATOM 1761 O O . ILE A 1 220 ? -10.577 -1.097 19.880 1.00 83.50 220 ILE A O 1
ATOM 1765 N N . VAL A 1 221 ? -10.999 -0.207 17.863 1.00 82.94 221 VAL A N 1
ATOM 1766 C CA . VAL A 1 221 ? -9.620 -0.216 17.388 1.00 82.94 221 VAL A CA 1
ATOM 1767 C C . VAL A 1 221 ? -9.207 1.182 16.954 1.00 82.94 221 VAL A C 1
ATOM 1769 O O . VAL A 1 221 ? -10.014 1.949 16.425 1.00 82.94 221 VAL A O 1
ATOM 1772 N N . SER A 1 222 ? -7.944 1.529 17.172 1.00 79.00 222 SER A N 1
ATOM 1773 C CA . SER A 1 222 ? -7.367 2.775 16.668 1.00 79.00 222 SER A CA 1
ATOM 1774 C C . SER A 1 222 ? -6.218 2.485 15.720 1.00 79.00 222 SER A C 1
ATOM 1776 O O . SER A 1 222 ? -5.499 1.490 15.862 1.00 79.00 222 SER A O 1
ATOM 1778 N N . ARG A 1 223 ? -6.019 3.403 14.773 1.00 74.31 223 ARG A N 1
ATOM 1779 C CA . ARG A 1 223 ? -4.787 3.436 13.990 1.00 74.31 223 ARG A CA 1
ATOM 1780 C C . ARG A 1 223 ? -3.593 3.755 14.902 1.00 74.31 223 ARG A C 1
ATOM 1782 O O . ARG A 1 223 ? -3.783 4.351 15.969 1.00 74.31 223 ARG A O 1
ATOM 1789 N N . PRO A 1 224 ? -2.381 3.365 14.492 1.00 68.94 224 PRO A N 1
ATOM 1790 C CA . PRO A 1 224 ? -1.140 3.840 15.081 1.00 68.94 224 PRO A CA 1
ATOM 1791 C C . PRO A 1 224 ? -1.095 5.364 15.133 1.00 68.94 224 PRO A C 1
ATOM 1793 O O . PRO A 1 224 ? -1.522 6.029 14.193 1.00 68.94 224 PRO A O 1
ATOM 1796 N N . SER A 1 225 ? -0.550 5.904 16.216 1.00 62.34 225 SER A N 1
ATOM 1797 C CA . SER A 1 225 ? -0.320 7.341 16.393 1.00 62.34 225 SER A CA 1
ATOM 1798 C C . SER A 1 225 ? 1.159 7.723 16.231 1.00 62.34 225 SER A C 1
ATOM 1800 O O . SER A 1 225 ? 1.499 8.893 16.103 1.00 62.34 225 SER A O 1
ATOM 1802 N N . HIS A 1 226 ? 2.037 6.720 16.166 1.00 63.31 226 HIS A N 1
ATOM 1803 C CA . HIS A 1 226 ? 3.455 6.859 15.870 1.00 63.31 226 HIS A CA 1
ATOM 1804 C C . HIS A 1 226 ? 3.950 5.656 15.057 1.00 63.31 226 HIS A C 1
ATOM 1806 O O . HIS A 1 226 ? 3.477 4.528 15.233 1.00 63.31 226 HIS A O 1
ATOM 1812 N N . LEU A 1 227 ? 4.924 5.889 14.175 1.00 64.81 227 LEU A N 1
ATOM 1813 C CA . LEU A 1 227 ? 5.664 4.844 13.482 1.00 64.81 227 LEU A CA 1
ATOM 1814 C C . LEU A 1 227 ? 7.042 4.715 14.125 1.00 64.81 227 LEU A C 1
ATOM 1816 O O . LEU A 1 227 ? 7.904 5.557 13.892 1.00 64.81 227 LEU A O 1
ATOM 1820 N N . GLY A 1 228 ? 7.269 3.620 14.855 1.00 54.66 228 GLY A N 1
ATOM 1821 C CA . GLY A 1 228 ? 8.612 3.219 15.275 1.00 54.66 228 GLY A CA 1
ATOM 1822 C C . GLY A 1 228 ? 9.475 2.953 14.038 1.00 54.66 228 GLY A C 1
ATOM 1823 O O . GLY A 1 228 ? 9.396 1.885 13.419 1.00 54.66 228 GLY A O 1
ATOM 1824 N N . ILE A 1 229 ? 10.224 3.972 13.624 1.00 50.22 229 ILE A N 1
ATOM 1825 C CA . ILE A 1 229 ? 11.002 4.031 12.383 1.00 50.22 229 ILE A CA 1
ATOM 1826 C C . ILE A 1 229 ? 12.129 2.993 12.430 1.00 50.22 229 ILE A C 1
ATOM 1828 O O . ILE A 1 229 ? 13.087 3.136 13.183 1.00 50.22 229 ILE A O 1
ATOM 1832 N N . SER A 1 230 ? 11.934 1.913 11.666 1.00 51.22 230 SER A N 1
ATOM 1833 C CA . SER A 1 230 ? 12.847 0.796 11.311 1.00 51.22 230 SER A CA 1
ATOM 1834 C C . SER A 1 230 ? 12.072 -0.513 11.090 1.00 51.22 230 SER A C 1
ATOM 1836 O O . SER A 1 230 ? 12.633 -1.508 10.635 1.00 51.22 230 SER A O 1
ATOM 1838 N N . SER A 1 231 ? 10.772 -0.534 11.396 1.00 52.62 231 SER A N 1
ATOM 1839 C CA . SER A 1 231 ? 9.952 -1.737 11.294 1.00 52.62 231 SER A CA 1
ATOM 1840 C C . SER A 1 231 ? 9.555 -2.070 9.846 1.00 52.62 231 SER A C 1
ATOM 1842 O O . SER A 1 231 ? 8.975 -1.261 9.119 1.00 52.62 231 SER A O 1
ATOM 1844 N N . LEU A 1 232 ? 9.861 -3.302 9.427 1.00 59.38 232 LEU A N 1
ATOM 1845 C CA . LEU A 1 232 ? 9.377 -3.876 8.169 1.00 59.38 232 LEU A CA 1
ATOM 1846 C C . LEU A 1 232 ? 7.833 -3.905 8.145 1.00 59.38 232 LEU A C 1
ATOM 1848 O O . LEU A 1 232 ? 7.215 -3.929 9.217 1.00 59.38 232 LEU A O 1
ATOM 1852 N N . PRO A 1 233 ? 7.195 -3.992 6.959 1.00 57.56 233 PRO A N 1
ATOM 1853 C CA . PRO A 1 233 ? 5.733 -4.068 6.812 1.00 57.56 233 PRO A CA 1
ATOM 1854 C C . PRO A 1 233 ? 5.060 -5.093 7.737 1.00 57.56 233 PRO A C 1
ATOM 1856 O O . PRO A 1 233 ? 3.939 -4.892 8.214 1.00 57.56 233 PRO A O 1
ATOM 1859 N N . SER A 1 234 ? 5.789 -6.157 8.082 1.00 53.44 234 SER A N 1
ATOM 1860 C CA . SER A 1 234 ? 5.371 -7.197 9.016 1.00 53.44 234 SER A CA 1
ATOM 1861 C C . SER A 1 234 ? 5.106 -6.754 10.449 1.00 53.44 234 SER A C 1
ATOM 1863 O O . SER A 1 234 ? 4.416 -7.446 11.190 1.00 53.44 234 SER A O 1
ATOM 1865 N N . TRP A 1 235 ? 5.675 -5.634 10.885 1.00 53.72 235 TRP A N 1
ATOM 1866 C CA . TRP A 1 235 ? 5.597 -5.168 12.274 1.00 53.72 235 TRP A CA 1
ATOM 1867 C C . TRP A 1 235 ? 4.694 -3.945 12.439 1.00 53.72 235 TRP A C 1
ATOM 1869 O O . TRP A 1 235 ? 4.392 -3.556 13.566 1.00 53.72 235 TRP A O 1
ATOM 1879 N N . ALA A 1 236 ? 4.174 -3.405 11.336 1.00 54.75 236 ALA A N 1
ATOM 1880 C CA . ALA A 1 236 ? 3.229 -2.296 11.332 1.00 54.75 236 ALA A CA 1
ATOM 1881 C C . ALA A 1 236 ? 1.880 -2.618 12.017 1.00 54.75 236 ALA A C 1
ATOM 1883 O O . ALA A 1 236 ? 1.084 -1.715 12.237 1.00 54.75 236 ALA A O 1
ATOM 1884 N N . THR A 1 237 ? 1.581 -3.877 12.366 1.00 51.88 237 THR A N 1
ATOM 1885 C CA . THR A 1 237 ? 0.386 -4.238 13.157 1.00 51.88 237 THR A CA 1
ATOM 1886 C C . THR A 1 237 ? 0.576 -4.048 14.663 1.00 51.88 237 THR A C 1
ATOM 1888 O O . THR A 1 237 ? -0.409 -3.844 15.365 1.00 51.88 237 THR A O 1
ATOM 1891 N N . ARG A 1 238 ? 1.820 -4.061 15.173 1.00 55.50 238 ARG A N 1
ATOM 1892 C CA . ARG A 1 238 ? 2.123 -3.952 16.620 1.00 55.50 238 ARG A CA 1
ATOM 1893 C C . ARG A 1 238 ? 1.662 -2.638 17.246 1.00 55.50 238 ARG A C 1
ATOM 1895 O O . ARG A 1 238 ? 1.547 -2.539 18.460 1.00 55.50 238 ARG A O 1
ATOM 1902 N N . VAL A 1 239 ? 1.447 -1.635 16.407 1.00 59.75 239 VAL A N 1
ATOM 1903 C CA . VAL A 1 239 ? 1.059 -0.284 16.800 1.00 59.75 239 VAL A CA 1
ATOM 1904 C C . VAL A 1 239 ? -0.456 -0.057 16.756 1.00 59.75 239 VAL A C 1
ATOM 1906 O O . VAL A 1 239 ? -0.926 0.958 17.267 1.00 59.75 239 VAL A O 1
ATOM 1909 N N . PHE A 1 240 ? -1.234 -0.994 16.200 1.00 71.69 240 PHE A N 1
ATOM 1910 C CA . PHE A 1 240 ? -2.690 -0.953 16.327 1.00 71.69 240 PHE A CA 1
ATOM 1911 C C . PHE A 1 240 ? -3.083 -1.369 17.739 1.00 71.69 240 PHE A C 1
ATOM 1913 O O . PHE A 1 240 ? -2.590 -2.362 18.277 1.00 71.69 240 PHE A O 1
ATOM 1920 N N . LYS A 1 241 ? -3.992 -0.604 18.336 1.00 76.25 241 LYS A N 1
ATOM 1921 C CA . LYS A 1 241 ? -4.510 -0.865 19.677 1.00 76.25 241 LYS A CA 1
ATOM 1922 C C . LYS A 1 241 ? -5.975 -1.263 19.571 1.00 76.25 241 LYS A C 1
ATOM 1924 O O . LYS A 1 241 ? -6.714 -0.694 18.767 1.00 76.25 241 LYS A O 1
ATOM 1929 N N . ALA A 1 242 ? -6.372 -2.249 20.368 1.00 80.19 242 ALA A N 1
ATOM 1930 C CA . ALA A 1 242 ? -7.735 -2.752 20.433 1.00 80.19 242 ALA A CA 1
ATOM 1931 C C . ALA A 1 242 ? -8.199 -2.797 21.888 1.00 80.19 242 ALA A C 1
ATOM 1933 O O . ALA A 1 242 ? -7.468 -3.254 22.766 1.00 80.19 242 ALA A O 1
ATOM 1934 N N . TRP A 1 243 ? -9.429 -2.360 22.128 1.00 80.69 243 TRP A N 1
ATOM 1935 C CA . TRP A 1 243 ? -10.052 -2.342 23.443 1.00 80.69 243 TRP A CA 1
ATOM 1936 C C . TRP A 1 243 ? -11.424 -3.001 23.370 1.00 80.69 243 TRP A C 1
ATOM 1938 O O . TRP A 1 243 ? -12.228 -2.703 22.483 1.00 80.69 243 TRP A O 1
ATOM 1948 N N . SER A 1 244 ? -11.723 -3.880 24.325 1.00 76.94 244 SER A N 1
ATOM 1949 C CA . SER A 1 244 ? -13.092 -4.345 24.534 1.00 76.94 244 SER A CA 1
ATOM 1950 C C . SER A 1 244 ? -13.865 -3.253 25.271 1.00 76.94 244 SER A C 1
ATOM 1952 O O . SER A 1 244 ? -13.651 -3.047 26.468 1.00 76.94 244 SER A O 1
ATOM 1954 N N . PHE A 1 245 ? -14.735 -2.541 24.561 1.00 65.06 245 PHE A N 1
ATOM 1955 C CA . PHE A 1 245 ? -15.608 -1.534 25.152 1.00 65.06 245 PHE A CA 1
ATOM 1956 C C . PHE A 1 245 ? -17.003 -2.122 25.332 1.00 65.06 245 PHE A C 1
ATOM 1958 O O . PHE A 1 245 ? -17.697 -2.408 24.361 1.00 65.06 245 PHE A O 1
ATOM 1965 N N . TRP A 1 246 ? -17.416 -2.285 26.584 1.00 60.19 246 TRP A N 1
ATOM 1966 C CA . TRP A 1 246 ? -18.790 -2.624 26.929 1.00 60.19 246 TRP A CA 1
ATOM 1967 C C . TRP A 1 246 ? -19.444 -1.349 27.449 1.00 60.19 246 TRP A C 1
ATOM 1969 O O . TRP A 1 246 ? -19.032 -0.869 28.511 1.00 60.19 246 TRP A O 1
ATOM 1979 N N . PRO A 1 247 ? -20.434 -0.767 26.746 1.00 50.66 247 PRO A N 1
ATOM 1980 C CA . PRO A 1 247 ? -21.243 0.269 27.354 1.00 50.66 247 PRO A CA 1
ATOM 1981 C C . PRO A 1 247 ? -21.892 -0.372 28.577 1.00 50.66 247 PRO A C 1
ATOM 1983 O O . PRO A 1 247 ? -22.711 -1.280 28.442 1.00 50.66 247 PRO A O 1
ATOM 1986 N N . GLN A 1 248 ? -21.493 0.046 29.778 1.00 45.66 248 GLN A N 1
ATOM 1987 C CA . GLN A 1 248 ? -22.235 -0.316 30.974 1.00 45.66 248 GLN A CA 1
ATOM 1988 C C . GLN A 1 248 ? -23.624 0.294 30.806 1.00 45.66 248 GLN A C 1
ATOM 1990 O O . GLN A 1 248 ? -23.822 1.489 31.031 1.00 45.66 248 GLN A O 1
ATOM 1995 N N . THR A 1 249 ? -24.596 -0.511 30.384 1.00 40.22 249 THR A N 1
ATOM 1996 C CA . THR A 1 249 ? -25.997 -0.212 30.631 1.00 40.22 249 THR A CA 1
ATOM 1997 C C . THR A 1 249 ? -26.130 -0.183 32.143 1.00 40.22 249 THR A C 1
ATOM 1999 O O . THR A 1 249 ? -26.240 -1.228 32.781 1.00 40.22 249 THR A O 1
ATOM 2002 N N . ARG A 1 250 ? -26.032 1.008 32.742 1.00 34.25 250 ARG A N 1
ATOM 2003 C CA . ARG A 1 250 ? -26.474 1.209 34.116 1.00 34.25 250 ARG A CA 1
ATOM 2004 C C . ARG A 1 250 ? -27.968 0.921 34.120 1.00 34.25 250 ARG A C 1
ATOM 2006 O O . ARG A 1 250 ? -28.774 1.787 33.795 1.00 34.25 250 ARG A O 1
ATOM 2013 N N . SER A 1 251 ? -28.328 -0.316 34.435 1.00 34.34 251 SER A N 1
ATOM 2014 C CA . SER A 1 251 ? -29.656 -0.638 34.918 1.00 34.34 251 SER A CA 1
ATOM 2015 C C . SER A 1 251 ? -29.768 0.015 36.289 1.00 34.34 251 SER A C 1
ATOM 2017 O O . SER A 1 251 ? -29.285 -0.523 37.284 1.00 34.34 251 SER A O 1
ATOM 2019 N N . TYR A 1 252 ? -30.310 1.228 36.314 1.00 36.88 252 TYR A N 1
ATOM 2020 C CA . TYR A 1 252 ? -30.859 1.789 37.535 1.00 36.88 252 TYR A CA 1
ATOM 2021 C C . TYR A 1 252 ? -32.119 0.973 37.843 1.00 36.88 252 TYR A C 1
ATOM 2023 O O . TYR A 1 252 ? -33.144 1.160 37.191 1.00 36.88 252 TYR A O 1
ATOM 2031 N N . TYR A 1 253 ? -31.985 0.021 38.762 1.00 35.34 253 TYR A N 1
ATOM 2032 C CA . TYR A 1 253 ? -33.092 -0.568 39.508 1.00 35.34 253 TYR A CA 1
ATOM 2033 C C . TYR A 1 253 ? -32.942 -0.143 40.963 1.00 35.34 253 TYR A C 1
ATOM 2035 O O . TYR A 1 253 ? -31.780 -0.124 41.437 1.00 35.34 253 TYR A O 1
#

Radius of gyration: 21.41 Å; chains: 1; bounding box: 65×41×64 Å

Foldseek 3Di:
DCPQAVFKDKDQQQPPFAQALARDTAGFRIFIFTPPDDADSYHSLLGTLEGEHEDEDPVLPFFDPDPVVLCVCVVPVVDDPDDPDDDSGGDDRVSCCVVVLNVQLVQLSSVLSAQFQWGKYKYDYPFFIKIWIAGLVGIDIDDTHGPPDCVVSNVSNVSSVDDCVRSGHPVQKAFDPDDPVVVLVVVVVVVPDDDDDCQSPPDDWGWIWGDDPPDPFIKIKTGASHDPPPDGSNCSCVRIDIHGDDPPPPPPD

Sequence (253 aa):
MTPYCPTLTGHNTSQEPLKTSLGTTVKPDIILYPLNFQPTKVDPLSSAEITGEVKFEKDEDPFTDSARLAIYNVRSGYYRLRTEGTWEFVIDPAKYLQNLGQMASYATAHLCSQFRTHVFSFLIFPSHARLMKWDRAGAVFTGPIPLKDSLLAEFFWRYSYATPEQRGYDCIVKPFHGNLHLAKRFIIEQLGPYDGDDSLGSHEVSLHEVSMPSSLKSYIVSRPSHLGISSLPSWATRVFKAWSFWPQTRSYY

pLDDT: mean 74.21, std 18.31, range [32.41, 96.69]